Protein AF-B4L5W1-F1 (afdb_monomer)

Mean predicted aligned error: 22.35 Å

Structure (mmCIF, N/CA/C/O backbone):
data_AF-B4L5W1-F1
#
_entry.id   AF-B4L5W1-F1
#
loop_
_atom_site.group_PDB
_atom_site.id
_atom_site.type_symbol
_atom_site.label_atom_id
_atom_site.label_alt_id
_atom_site.label_comp_id
_atom_site.label_asym_id
_atom_site.label_entity_id
_atom_site.label_seq_id
_atom_site.pdbx_PDB_ins_code
_atom_site.Cartn_x
_atom_site.Cartn_y
_atom_site.Cartn_z
_atom_site.occupancy
_atom_site.B_iso_or_equiv
_atom_site.auth_seq_id
_atom_site.auth_comp_id
_atom_site.auth_asym_id
_atom_site.auth_atom_id
_atom_site.pdbx_PDB_model_num
ATOM 1 N N . MET A 1 1 ? -24.312 -0.894 54.632 1.00 50.78 1 MET A N 1
ATOM 2 C CA . MET A 1 1 ? -24.495 -1.075 53.171 1.00 50.78 1 MET A CA 1
ATOM 3 C C . MET A 1 1 ? -24.421 0.232 52.374 1.00 50.78 1 MET A C 1
ATOM 5 O O . MET A 1 1 ? -24.210 0.176 51.175 1.00 50.78 1 MET A O 1
ATOM 9 N N . SER A 1 2 ? -24.485 1.404 53.012 1.00 53.84 2 SER A N 1
ATOM 10 C CA . SER A 1 2 ? -24.459 2.716 52.340 1.00 53.84 2 SER A CA 1
ATOM 11 C C . SER A 1 2 ? -23.081 3.163 51.814 1.00 53.84 2 SER A C 1
ATOM 13 O O . SER A 1 2 ? -23.012 4.063 50.988 1.00 53.84 2 SER A O 1
ATOM 15 N N . SER A 1 3 ? -21.985 2.535 52.260 1.00 52.81 3 SER A N 1
ATOM 16 C CA . SER A 1 3 ? -20.614 2.916 51.866 1.00 52.81 3 SER A CA 1
ATOM 17 C C . SER A 1 3 ? -20.276 2.533 50.422 1.00 52.81 3 SER A C 1
ATOM 19 O O . SER A 1 3 ? -19.635 3.299 49.713 1.00 52.81 3 SER A O 1
ATOM 21 N N . LEU A 1 4 ? -20.756 1.374 49.957 1.00 66.12 4 LEU A N 1
ATOM 22 C CA . LEU A 1 4 ? -20.439 0.854 48.621 1.00 66.12 4 LEU A CA 1
ATOM 23 C C . LEU A 1 4 ? -21.115 1.663 47.507 1.00 66.12 4 LEU A C 1
ATOM 25 O O . LEU A 1 4 ? -20.558 1.819 46.428 1.00 66.12 4 LEU A O 1
ATOM 29 N N . HIS A 1 5 ? -22.289 2.235 47.784 1.00 65.81 5 HIS A N 1
ATOM 30 C CA . HIS A 1 5 ? -23.018 3.054 46.815 1.00 65.81 5 HIS A CA 1
ATOM 31 C C . HIS A 1 5 ? -22.324 4.398 46.541 1.00 65.81 5 HIS A C 1
ATOM 33 O O . HIS A 1 5 ? -22.411 4.921 45.433 1.00 65.81 5 HIS A O 1
ATOM 39 N N . SER A 1 6 ? -21.612 4.939 47.535 1.00 67.12 6 SER A N 1
ATOM 40 C CA . SER A 1 6 ? -20.862 6.193 47.408 1.00 67.12 6 SER A CA 1
ATOM 41 C C . SER A 1 6 ? -19.613 6.016 46.537 1.00 67.12 6 SER A C 1
ATOM 43 O O . SER A 1 6 ? -19.337 6.840 45.667 1.00 67.12 6 SER A O 1
ATOM 45 N N . GLU A 1 7 ? -18.896 4.902 46.705 1.00 67.44 7 GLU A N 1
ATOM 46 C CA . GLU A 1 7 ? -17.683 4.605 45.929 1.00 67.44 7 GLU A CA 1
ATOM 47 C C . GLU A 1 7 ? -17.989 4.268 44.461 1.00 67.44 7 GLU A C 1
ATOM 49 O O . GLU A 1 7 ? -17.267 4.696 43.555 1.00 67.44 7 GLU A O 1
ATOM 54 N N . LEU A 1 8 ? -19.103 3.575 44.202 1.00 75.69 8 LEU A N 1
ATOM 55 C CA . LEU A 1 8 ? -19.565 3.269 42.843 1.00 75.69 8 LEU A CA 1
ATOM 56 C C . LEU A 1 8 ? -20.016 4.531 42.090 1.00 75.69 8 LEU A C 1
ATOM 58 O O . LEU A 1 8 ? -19.749 4.682 40.901 1.00 75.69 8 LEU A O 1
ATOM 62 N N . CYS A 1 9 ? -20.642 5.481 42.790 1.00 74.00 9 CYS A N 1
ATOM 63 C CA . CYS A 1 9 ? -21.068 6.745 42.190 1.00 74.00 9 CYS A CA 1
ATOM 64 C C . CYS A 1 9 ? -19.869 7.660 41.871 1.00 74.00 9 CYS A C 1
ATOM 66 O O . CYS A 1 9 ? -19.820 8.276 40.807 1.00 74.00 9 CYS A O 1
ATOM 68 N N . ALA A 1 10 ? -18.860 7.693 42.749 1.00 76.44 10 ALA A N 1
ATOM 69 C CA . ALA A 1 10 ? -17.631 8.455 42.525 1.00 76.44 10 ALA A CA 1
ATOM 70 C C . ALA A 1 10 ? -16.806 7.907 41.346 1.00 76.44 10 ALA A C 1
ATOM 72 O O . ALA A 1 10 ? -16.289 8.675 40.537 1.00 76.44 10 ALA A O 1
ATOM 73 N N . THR A 1 11 ? -16.722 6.582 41.203 1.00 75.00 11 THR A N 1
ATOM 74 C CA . THR A 1 11 ? -16.010 5.949 40.079 1.00 75.00 11 THR A CA 1
ATOM 75 C C . THR A 1 11 ? -16.738 6.136 38.746 1.00 75.00 11 THR A C 1
ATOM 77 O O . THR A 1 11 ? -16.085 6.445 37.749 1.00 75.00 11 THR A O 1
ATOM 80 N N . LEU A 1 12 ? -18.073 6.055 38.721 1.00 75.38 12 LEU A N 1
ATOM 81 C CA . LEU A 1 12 ? -18.8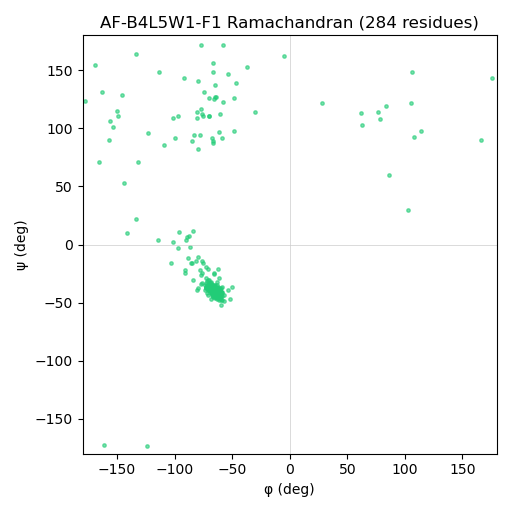81 6.370 37.532 1.00 75.38 12 LEU A CA 1
ATOM 82 C C . LEU A 1 12 ? -18.757 7.838 37.099 1.00 75.38 12 LEU A C 1
ATOM 84 O O . LEU A 1 12 ? -18.653 8.110 35.901 1.00 75.38 12 LEU A O 1
ATOM 88 N N . LEU A 1 13 ? -18.712 8.779 38.049 1.00 75.69 13 LEU A N 1
ATOM 89 C CA . LEU A 1 13 ? -18.479 10.199 37.759 1.00 75.69 13 LEU A CA 1
ATOM 90 C C . LEU A 1 13 ? -17.062 10.457 37.228 1.00 75.69 13 LEU A C 1
ATOM 92 O O . LEU A 1 13 ? -16.902 11.190 36.256 1.00 75.69 13 LEU A O 1
ATOM 96 N N . CYS A 1 14 ? -16.039 9.809 37.790 1.00 63.66 14 CYS A N 1
ATOM 97 C CA . CYS A 1 14 ? -14.673 9.905 37.267 1.00 63.66 14 CYS A CA 1
ATOM 98 C C . CYS A 1 14 ? -14.549 9.325 35.850 1.00 63.66 14 CYS A C 1
ATOM 100 O O . CYS A 1 14 ? -13.905 9.938 35.001 1.00 63.66 14 CYS A O 1
ATOM 102 N N . LEU A 1 15 ? -15.192 8.187 35.566 1.00 68.00 15 LEU A N 1
ATOM 103 C CA . LEU A 1 15 ? -15.193 7.582 34.229 1.00 68.00 15 LEU A CA 1
ATOM 104 C C . LEU A 1 15 ? -15.925 8.452 33.201 1.00 68.00 15 LEU A C 1
ATOM 106 O O . LEU A 1 15 ? -15.435 8.608 32.088 1.00 68.00 15 LEU A O 1
ATOM 110 N N . SER A 1 16 ? -17.049 9.070 33.568 1.00 65.94 16 SER A N 1
ATOM 111 C CA . SER A 1 16 ? -17.786 9.968 32.666 1.00 65.94 16 SER A CA 1
ATOM 112 C C . SER A 1 16 ? -17.070 11.306 32.432 1.00 65.94 16 SER A C 1
ATOM 114 O O . SER A 1 16 ? -17.120 11.825 31.318 1.00 65.94 16 SER A O 1
ATOM 116 N N . LEU A 1 17 ? -16.317 11.821 33.411 1.00 60.62 17 LEU A N 1
ATOM 117 C CA . LEU A 1 17 ? -15.432 12.982 33.227 1.00 60.62 17 LEU A CA 1
ATOM 118 C C . LEU A 1 17 ? -14.209 12.667 32.350 1.00 60.62 17 LEU A C 1
ATOM 120 O O . LEU A 1 17 ? -13.854 13.478 31.495 1.00 60.62 17 LEU A O 1
ATOM 124 N N . LEU A 1 18 ? -13.602 11.484 32.499 1.00 55.62 18 LEU A N 1
ATOM 125 C CA . LEU A 1 18 ? -12.522 11.020 31.615 1.00 55.62 18 LEU A CA 1
ATOM 126 C C . LEU A 1 18 ? -13.009 10.785 30.177 1.00 55.62 18 LEU A C 1
ATOM 128 O O . LEU A 1 18 ? -12.283 11.089 29.233 1.00 55.62 18 LEU A O 1
ATOM 132 N N . LEU A 1 19 ? -14.245 10.307 30.000 1.00 51.12 19 LEU A N 1
ATOM 133 C CA . LEU A 1 19 ? -14.842 10.101 28.678 1.00 51.12 19 LEU A CA 1
ATOM 134 C C . LEU A 1 19 ? -15.293 11.423 28.025 1.00 51.12 19 LEU A C 1
ATOM 136 O O . LEU A 1 19 ? -15.182 11.577 26.812 1.00 51.12 19 LEU A O 1
ATOM 140 N N . GLY A 1 20 ? -15.736 12.407 28.818 1.00 44.66 20 GLY A N 1
ATOM 141 C CA . GLY A 1 20 ? -16.108 13.742 28.334 1.00 44.66 20 GLY A CA 1
ATOM 142 C C . GLY A 1 20 ? -14.914 14.617 27.929 1.00 44.66 20 GLY A C 1
ATOM 143 O O . GLY A 1 20 ? -15.006 15.375 26.964 1.00 44.66 20 GLY A O 1
ATOM 144 N N . ALA A 1 21 ? -13.767 14.480 28.602 1.00 43.31 21 ALA A N 1
ATOM 145 C CA . ALA A 1 21 ? -12.555 15.237 28.272 1.00 43.31 21 ALA A CA 1
ATOM 146 C C . ALA A 1 21 ? -11.895 14.798 26.948 1.00 43.31 21 ALA A C 1
ATOM 148 O O . ALA A 1 21 ? -11.181 15.587 26.331 1.00 43.31 21 ALA A O 1
ATOM 149 N N . ALA A 1 22 ? -12.166 13.578 26.473 1.00 43.97 22 ALA A N 1
ATOM 150 C CA . ALA A 1 22 ? -11.687 13.097 25.176 1.00 43.97 22 ALA A CA 1
ATOM 151 C C . ALA A 1 22 ? -12.505 13.637 23.984 1.00 43.97 22 ALA A C 1
ATOM 153 O O . ALA A 1 22 ? -11.995 13.682 22.867 1.00 43.97 22 ALA A O 1
ATOM 154 N N . ALA A 1 23 ? -13.749 14.079 24.205 1.00 42.34 23 ALA A N 1
ATOM 155 C CA . ALA A 1 23 ? -14.652 14.507 23.133 1.00 42.34 23 ALA A CA 1
ATOM 156 C C . ALA A 1 23 ? -14.570 16.012 22.804 1.00 42.34 23 ALA A C 1
ATOM 158 O O . ALA A 1 23 ? -14.924 16.412 21.700 1.00 42.34 23 ALA A O 1
ATOM 159 N N . ALA A 1 24 ? -14.083 16.854 23.723 1.00 41.03 24 ALA A N 1
ATOM 160 C CA . ALA A 1 24 ? -14.147 18.316 23.573 1.00 41.03 24 ALA A CA 1
ATOM 161 C C . ALA A 1 24 ? -12.868 18.981 23.013 1.00 41.03 24 ALA A C 1
ATOM 163 O O . ALA A 1 24 ? -12.855 20.190 22.802 1.00 41.03 24 ALA A O 1
ATOM 164 N N . GLY A 1 25 ? -11.793 18.220 22.763 1.00 40.47 25 GLY A N 1
ATOM 165 C CA . GLY A 1 25 ? -10.517 18.738 22.233 1.00 40.47 25 GLY A CA 1
ATOM 166 C C . GLY A 1 25 ? -10.130 18.245 20.830 1.00 40.47 25 GLY A C 1
ATOM 167 O O . GLY A 1 25 ? -9.031 18.543 20.367 1.00 40.47 25 GLY A O 1
ATOM 168 N N . GLY A 1 26 ? -10.987 17.461 20.167 1.00 44.88 26 GLY A N 1
ATOM 169 C CA . GLY A 1 26 ? -10.625 16.686 18.971 1.00 44.88 26 GLY A CA 1
ATOM 170 C C . GLY A 1 26 ? -10.720 17.407 17.622 1.00 44.88 26 GLY A C 1
ATOM 171 O O . GLY A 1 26 ? -10.132 16.931 16.653 1.00 44.88 26 GLY A O 1
ATOM 172 N N . GLU A 1 27 ? -11.409 18.548 17.526 1.00 50.56 27 GLU A N 1
ATOM 173 C CA . GLU A 1 27 ? -11.747 19.117 16.209 1.00 50.56 27 GLU A CA 1
ATOM 174 C C . GLU A 1 27 ? -10.559 19.732 15.452 1.00 50.56 27 GLU A C 1
ATOM 176 O O . GLU A 1 27 ? -10.619 19.836 14.236 1.00 50.56 27 GLU A O 1
ATOM 181 N N . GLN A 1 28 ? -9.446 20.077 16.111 1.00 49.72 28 GLN A N 1
ATOM 182 C CA . GLN A 1 28 ? -8.305 20.714 15.424 1.00 49.72 28 GLN A CA 1
ATOM 183 C C . GLN A 1 28 ? -7.116 19.789 15.134 1.00 49.72 28 GLN A C 1
ATOM 185 O O . GLN A 1 28 ? -6.245 20.135 14.331 1.00 49.72 28 GLN A O 1
ATOM 190 N N . LEU A 1 29 ? -7.042 18.619 15.778 1.00 49.66 29 LEU A N 1
ATOM 191 C CA . LEU A 1 29 ? -5.949 17.666 15.552 1.00 49.66 29 LEU A CA 1
ATOM 192 C C . LEU A 1 29 ? -6.279 16.650 14.444 1.00 49.66 29 LEU A C 1
ATOM 194 O O . LEU A 1 29 ? -5.361 16.141 13.798 1.00 49.66 29 LEU A O 1
ATOM 198 N N . GLY A 1 30 ? -7.570 16.401 14.191 1.00 52.31 30 GLY A N 1
ATOM 199 C CA . GLY A 1 30 ? -8.041 15.499 13.136 1.00 52.31 30 GLY A CA 1
ATOM 200 C C . GLY A 1 30 ? -7.651 15.960 11.730 1.00 52.31 30 GLY A C 1
ATOM 201 O O . GLY A 1 30 ? -7.161 15.154 10.937 1.00 52.31 30 GLY A O 1
ATOM 202 N N . ASP A 1 31 ? -7.743 17.264 11.451 1.00 58.25 31 ASP A N 1
ATOM 203 C CA . ASP A 1 31 ? -7.471 17.819 10.117 1.00 58.25 31 ASP A CA 1
ATOM 204 C C . ASP A 1 31 ? -6.029 17.576 9.652 1.00 58.25 31 ASP A C 1
ATOM 206 O O . ASP A 1 31 ? -5.782 17.257 8.487 1.00 58.25 31 ASP A O 1
ATOM 210 N N . LYS A 1 32 ? -5.050 17.652 10.565 1.00 60.12 32 LYS A N 1
ATOM 211 C CA . LYS A 1 32 ? -3.639 17.409 10.220 1.00 60.12 32 LYS A CA 1
ATOM 212 C C . LYS A 1 32 ? -3.369 15.945 9.886 1.00 60.12 32 LYS A C 1
ATOM 214 O O . LYS A 1 32 ? -2.591 15.660 8.974 1.00 60.12 32 LYS A O 1
ATOM 219 N N . GLN A 1 33 ? -4.011 15.021 10.596 1.00 62.00 33 GLN A N 1
ATOM 220 C CA . GLN A 1 33 ? -3.828 13.590 10.366 1.00 62.00 33 GLN A CA 1
ATOM 221 C C . GLN A 1 33 ? -4.528 13.140 9.076 1.00 62.00 33 GLN A C 1
ATOM 223 O O . GLN A 1 33 ? -3.949 12.387 8.287 1.00 62.00 33 GLN A O 1
ATOM 228 N N . GLN A 1 34 ? -5.718 13.680 8.803 1.00 65.19 34 GLN A N 1
ATOM 229 C CA . GLN A 1 34 ? -6.446 13.437 7.557 1.00 65.19 34 GLN A CA 1
ATOM 230 C C . GLN A 1 34 ? -5.701 14.002 6.339 1.00 65.19 34 GLN A C 1
ATOM 232 O O . GLN A 1 34 ? -5.600 13.345 5.300 1.00 65.19 34 GLN A O 1
ATOM 237 N N . GLN A 1 35 ? -5.103 15.190 6.470 1.00 76.44 35 GLN A N 1
ATOM 238 C CA . GLN A 1 35 ? -4.334 15.802 5.388 1.00 76.44 35 GLN A CA 1
ATOM 239 C C . GLN A 1 35 ? -3.052 15.020 5.069 1.00 76.44 35 GLN A C 1
ATOM 241 O O . GLN A 1 35 ? -2.677 14.902 3.900 1.00 76.44 35 GLN A O 1
ATOM 246 N N . GLN A 1 36 ? -2.413 14.423 6.079 1.00 73.62 36 GLN A N 1
ATOM 247 C CA . GLN A 1 36 ? -1.239 13.578 5.871 1.00 73.62 36 GLN A CA 1
ATOM 248 C C . GLN A 1 36 ? -1.583 12.251 5.177 1.00 73.62 36 GLN A C 1
ATOM 250 O O . GLN A 1 36 ? -0.841 11.828 4.288 1.00 73.62 36 GLN A O 1
ATOM 255 N N . GLN A 1 37 ? -2.718 11.626 5.510 1.00 73.88 37 GLN A N 1
ATOM 256 C CA . GLN A 1 37 ? -3.207 10.444 4.785 1.00 73.88 37 GLN A CA 1
ATOM 257 C C . GLN A 1 37 ? -3.531 10.760 3.324 1.00 73.88 37 GLN A C 1
ATOM 259 O O . GLN A 1 37 ? -3.115 10.021 2.431 1.00 73.88 37 GLN A O 1
ATOM 264 N N . LYS A 1 38 ? -4.194 11.892 3.064 1.00 78.44 38 LYS A N 1
ATOM 265 C CA . LYS A 1 38 ? -4.515 12.324 1.699 1.00 78.44 38 LYS A CA 1
ATOM 266 C C . LYS A 1 38 ? -3.256 12.493 0.842 1.00 78.44 38 LYS A C 1
ATOM 268 O O . LYS A 1 38 ? -3.218 12.026 -0.291 1.00 78.44 38 LYS A O 1
ATOM 273 N N . TYR A 1 39 ? -2.201 13.080 1.409 1.00 82.62 39 TYR A N 1
ATOM 274 C CA . TYR A 1 39 ? -0.921 13.255 0.716 1.00 82.62 39 TYR A CA 1
ATOM 275 C C . TYR A 1 39 ? -0.242 11.919 0.380 1.00 82.62 39 TYR A C 1
ATOM 277 O O . TYR A 1 39 ? 0.352 11.766 -0.687 1.00 82.62 39 TYR A O 1
ATOM 285 N N . GLN A 1 40 ? -0.333 10.936 1.281 1.00 80.44 40 GLN A N 1
ATOM 286 C CA . GLN A 1 40 ? 0.192 9.594 1.019 1.00 80.44 40 GLN A CA 1
ATOM 287 C C . GLN A 1 40 ? -0.594 8.886 -0.086 1.00 80.44 40 GLN A C 1
ATOM 289 O O . GLN A 1 40 ? 0.013 8.237 -0.939 1.00 80.44 40 GLN A O 1
ATOM 294 N N . GLN A 1 41 ? -1.919 9.036 -0.099 1.00 83.06 41 GLN A N 1
ATOM 295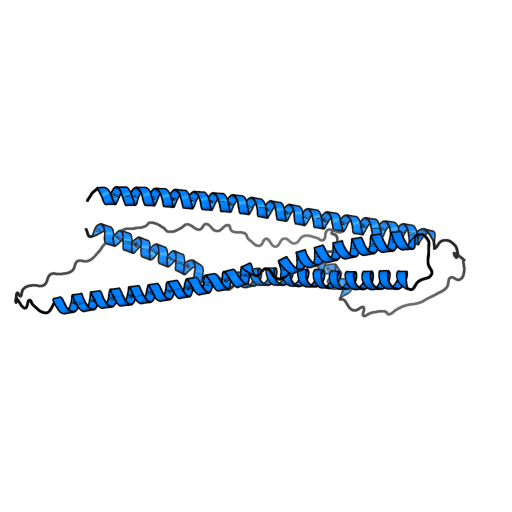 C CA . GLN A 1 41 ? -2.780 8.448 -1.122 1.00 83.06 41 GLN A CA 1
ATOM 296 C C . GLN A 1 41 ? -2.504 9.052 -2.506 1.00 83.06 41 GLN A C 1
ATOM 298 O O . GLN A 1 41 ? -2.299 8.309 -3.465 1.00 83.06 41 GLN A O 1
ATOM 303 N N . GLU A 1 42 ? -2.378 10.377 -2.595 1.00 87.31 42 GLU A N 1
ATOM 304 C CA . GLU A 1 42 ? -2.049 11.084 -3.841 1.00 87.31 42 GLU A CA 1
ATOM 305 C C . GLU A 1 42 ? -0.656 10.692 -4.368 1.00 87.31 42 GLU A C 1
ATOM 307 O O . GLU A 1 42 ? -0.464 10.439 -5.560 1.00 87.31 42 GLU A O 1
ATOM 312 N N . GLN A 1 43 ? 0.326 10.534 -3.473 1.00 86.69 43 GLN A N 1
ATOM 313 C CA . GLN A 1 43 ? 1.653 10.045 -3.853 1.00 86.69 43 GLN A CA 1
ATOM 314 C C . GLN A 1 43 ? 1.613 8.598 -4.370 1.00 86.69 43 GLN A C 1
ATOM 316 O O . GLN A 1 43 ? 2.387 8.232 -5.263 1.00 86.69 43 GLN A O 1
ATOM 321 N N . LEU A 1 44 ? 0.734 7.766 -3.809 1.00 87.50 44 LEU A N 1
ATOM 322 C CA . LEU A 1 44 ? 0.545 6.390 -4.248 1.00 87.50 44 LEU A CA 1
ATOM 323 C C . LEU A 1 44 ? -0.088 6.364 -5.646 1.00 87.50 44 LEU A C 1
ATOM 325 O O . LEU A 1 44 ? 0.457 5.702 -6.528 1.00 87.50 44 LEU A O 1
ATOM 329 N N . GLU A 1 45 ? -1.138 7.149 -5.893 1.00 88.81 45 GLU A N 1
ATOM 330 C CA . GLU A 1 45 ? -1.761 7.275 -7.220 1.00 88.81 45 GLU A CA 1
ATOM 331 C C . GLU A 1 45 ? -0.786 7.779 -8.292 1.00 88.81 45 GLU A C 1
ATOM 333 O O . GLU A 1 45 ? -0.751 7.245 -9.407 1.00 88.81 45 GLU A O 1
ATOM 338 N N . LEU A 1 46 ? 0.066 8.752 -7.959 1.00 92.25 46 LEU A N 1
ATOM 339 C CA . LEU A 1 46 ? 1.114 9.234 -8.864 1.00 92.25 46 LEU A CA 1
ATOM 340 C C . LEU A 1 46 ? 2.120 8.129 -9.216 1.00 92.25 46 LEU A C 1
ATOM 342 O O . LEU A 1 46 ? 2.476 7.956 -10.382 1.00 92.25 46 LEU A O 1
ATOM 346 N N . LYS A 1 47 ? 2.557 7.332 -8.235 1.00 91.50 47 LYS A N 1
ATOM 347 C CA . LYS A 1 47 ? 3.458 6.194 -8.498 1.00 91.50 47 LYS A CA 1
ATOM 348 C C . LYS A 1 47 ? 2.781 5.123 -9.349 1.00 91.50 47 LYS A C 1
ATOM 350 O O . LYS A 1 47 ? 3.398 4.571 -10.258 1.00 91.50 47 LYS A O 1
ATOM 355 N N . LEU A 1 48 ? 1.518 4.839 -9.063 1.00 92.19 48 LEU A N 1
ATOM 356 C CA . LEU A 1 48 ? 0.737 3.816 -9.745 1.00 92.19 48 LEU A CA 1
ATOM 357 C C . LEU A 1 48 ? 0.480 4.204 -11.210 1.00 92.19 48 LEU A C 1
ATOM 359 O O . LEU A 1 48 ? 0.712 3.405 -12.118 1.00 92.19 48 LEU A O 1
ATOM 363 N N . SER A 1 49 ? 0.090 5.456 -11.460 1.00 96.19 49 SER A N 1
ATOM 364 C CA . SER A 1 49 ? -0.069 5.984 -12.820 1.00 96.19 49 SER A CA 1
ATOM 365 C C . SER A 1 49 ? 1.252 5.970 -13.597 1.00 96.19 49 SER A C 1
ATOM 367 O O . SER A 1 49 ? 1.268 5.504 -14.738 1.00 96.19 49 SER A O 1
ATOM 369 N N . ALA A 1 50 ? 2.372 6.355 -12.975 1.00 95.69 50 ALA A N 1
ATOM 370 C CA . ALA A 1 50 ? 3.693 6.281 -13.603 1.00 95.69 50 ALA A CA 1
ATOM 371 C C . ALA A 1 50 ? 4.082 4.844 -14.005 1.00 95.69 50 ALA A C 1
ATOM 373 O O . ALA A 1 50 ? 4.573 4.623 -15.114 1.00 95.69 50 ALA A O 1
ATOM 374 N N . LEU A 1 51 ? 3.819 3.848 -13.149 1.00 95.94 51 LEU A N 1
ATOM 375 C CA . LEU A 1 51 ? 4.077 2.439 -13.472 1.00 95.94 51 LEU A CA 1
ATOM 376 C C . LEU A 1 51 ? 3.189 1.923 -14.611 1.00 95.94 51 LEU A C 1
ATOM 378 O O . LEU A 1 51 ? 3.677 1.196 -15.477 1.00 95.94 51 LEU A O 1
ATOM 382 N N . ARG A 1 52 ? 1.909 2.317 -14.652 1.00 95.94 52 ARG A N 1
ATOM 383 C CA . ARG A 1 52 ? 0.999 1.955 -15.754 1.00 95.94 52 ARG A CA 1
ATOM 384 C C . ARG A 1 52 ? 1.488 2.513 -17.091 1.00 95.94 52 ARG A C 1
ATOM 386 O O . ARG A 1 52 ? 1.499 1.780 -18.078 1.00 95.94 52 ARG A O 1
ATOM 393 N N . VAL A 1 53 ? 1.950 3.764 -17.114 1.00 96.88 53 VAL A N 1
ATOM 394 C CA . VAL A 1 53 ? 2.546 4.374 -18.315 1.00 96.88 53 VAL A CA 1
ATOM 395 C C . VAL A 1 53 ? 3.820 3.632 -18.728 1.00 96.88 53 VAL A C 1
ATOM 397 O O . VAL A 1 53 ? 3.983 3.298 -19.898 1.00 96.88 53 VAL A O 1
ATOM 400 N N . HIS A 1 54 ? 4.701 3.292 -17.783 1.00 96.50 54 HIS A N 1
ATOM 401 C CA . HIS A 1 54 ? 5.917 2.533 -18.093 1.00 96.50 54 HIS A CA 1
ATOM 402 C C . HIS A 1 54 ? 5.597 1.147 -18.676 1.00 96.50 54 HIS A C 1
ATOM 404 O O . HIS A 1 54 ? 6.194 0.745 -19.674 1.00 96.50 54 HIS A O 1
ATOM 410 N N . LYS A 1 55 ? 4.603 0.440 -18.125 1.00 95.50 55 LYS A N 1
ATOM 411 C CA . LYS A 1 55 ? 4.125 -0.830 -18.687 1.00 95.50 55 LYS A CA 1
ATOM 412 C C . LYS A 1 55 ? 3.670 -0.670 -20.145 1.00 95.50 55 LYS A C 1
ATOM 414 O O . LYS A 1 55 ? 4.018 -1.505 -20.975 1.00 95.50 55 LYS A O 1
ATOM 419 N N . GLN A 1 56 ? 2.935 0.398 -20.464 1.00 96.69 56 GLN A N 1
ATOM 420 C CA . GLN A 1 56 ? 2.502 0.686 -21.838 1.00 96.69 56 GLN A CA 1
ATOM 421 C C . GLN A 1 56 ? 3.688 0.959 -22.772 1.00 96.69 56 GLN A C 1
ATOM 423 O O . GLN A 1 56 ? 3.712 0.443 -23.887 1.00 96.69 56 GLN A O 1
ATOM 428 N N . LEU A 1 57 ? 4.689 1.716 -22.314 1.00 96.94 57 LEU A N 1
ATOM 429 C CA . LEU A 1 57 ? 5.902 1.983 -23.093 1.00 96.94 57 LEU A CA 1
ATOM 430 C C . LEU A 1 57 ? 6.703 0.706 -23.366 1.00 96.94 57 LEU A C 1
ATOM 432 O O . LEU A 1 57 ? 7.144 0.500 -24.492 1.00 96.94 57 LEU A O 1
ATOM 436 N N . LEU A 1 58 ? 6.842 -0.182 -22.376 1.00 95.38 58 LEU A N 1
ATOM 437 C CA . LEU A 1 58 ? 7.485 -1.484 -22.584 1.00 95.38 58 LEU A CA 1
ATOM 438 C C . LEU A 1 58 ? 6.718 -2.341 -23.583 1.00 95.38 58 LEU A C 1
ATOM 440 O O . LEU A 1 58 ? 7.323 -2.949 -24.457 1.00 95.38 58 LEU A O 1
ATOM 444 N N . GLN A 1 59 ? 5.390 -2.360 -23.491 1.00 95.06 59 GLN A N 1
ATOM 445 C CA . GLN A 1 59 ? 4.561 -3.101 -24.434 1.00 95.06 59 GLN A CA 1
ATOM 446 C C . GLN A 1 59 ? 4.707 -2.560 -25.866 1.00 95.06 59 GLN A C 1
ATOM 448 O O . GLN A 1 59 ? 4.787 -3.345 -26.812 1.00 95.06 59 GLN A O 1
ATOM 453 N N . ALA A 1 60 ? 4.791 -1.236 -26.026 1.00 96.00 60 ALA A N 1
ATOM 454 C CA . ALA A 1 60 ? 5.054 -0.601 -27.314 1.00 96.00 60 ALA A CA 1
ATOM 455 C C . ALA A 1 60 ? 6.455 -0.938 -27.848 1.00 96.00 60 ALA A C 1
ATOM 457 O O . ALA A 1 60 ? 6.599 -1.212 -29.036 1.00 96.00 60 ALA A O 1
ATOM 458 N N . GLU A 1 61 ? 7.471 -0.977 -26.984 1.00 94.75 61 GLU A N 1
ATOM 459 C CA . GLU A 1 61 ? 8.841 -1.330 -27.370 1.00 94.75 61 GLU A CA 1
ATOM 460 C C . GLU A 1 61 ? 8.960 -2.801 -27.787 1.00 94.75 61 GLU A C 1
ATOM 462 O O . GLU A 1 61 ? 9.558 -3.104 -28.817 1.00 94.75 61 GLU A O 1
ATOM 467 N N . ILE A 1 62 ? 8.311 -3.712 -27.057 1.00 93.44 62 ILE A N 1
ATOM 468 C CA . ILE A 1 62 ? 8.214 -5.127 -27.439 1.00 93.44 62 ILE A CA 1
ATOM 469 C C . ILE A 1 62 ? 7.544 -5.250 -28.814 1.00 93.44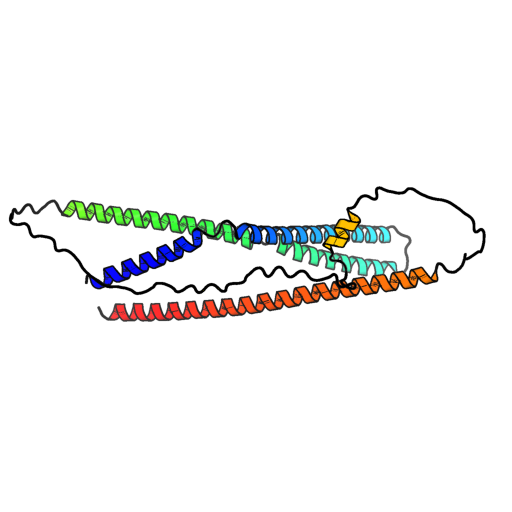 62 ILE A C 1
ATOM 471 O O . ILE A 1 62 ? 8.071 -5.923 -29.698 1.00 93.44 62 ILE A O 1
ATOM 475 N N . ALA A 1 63 ? 6.414 -4.568 -29.031 1.00 96.12 63 ALA A N 1
ATOM 476 C CA . ALA A 1 63 ? 5.730 -4.571 -30.325 1.00 96.12 63 ALA A CA 1
ATOM 477 C C . ALA A 1 63 ? 6.613 -3.996 -31.447 1.00 96.12 63 ALA A C 1
ATOM 479 O O . ALA A 1 63 ? 6.651 -4.543 -32.549 1.00 96.12 63 ALA A O 1
ATOM 480 N N . ARG A 1 64 ? 7.366 -2.927 -31.161 1.00 96.62 64 ARG A N 1
ATOM 481 C CA . ARG A 1 64 ? 8.317 -2.320 -32.099 1.00 96.62 64 ARG A CA 1
ATOM 482 C C . ARG A 1 64 ? 9.434 -3.290 -32.475 1.00 96.62 64 ARG A C 1
ATOM 484 O O . ARG A 1 64 ? 9.792 -3.341 -33.646 1.00 96.62 64 ARG A O 1
ATOM 491 N N . LEU A 1 65 ? 9.962 -4.059 -31.521 1.00 95.31 65 LEU A N 1
ATOM 492 C CA . LEU A 1 65 ? 10.963 -5.094 -31.796 1.00 95.31 65 LEU A CA 1
ATOM 493 C C . LEU A 1 65 ? 10.393 -6.200 -32.687 1.00 95.31 65 LEU A C 1
ATOM 495 O O . LEU A 1 65 ? 11.037 -6.564 -33.663 1.00 95.31 65 LEU A O 1
ATOM 499 N N . TYR A 1 66 ? 9.163 -6.657 -32.433 1.00 94.94 66 TYR A N 1
ATOM 500 C CA . TYR A 1 66 ? 8.503 -7.653 -33.288 1.00 94.94 66 TYR A CA 1
ATOM 501 C C . TYR A 1 66 ? 8.251 -7.170 -34.723 1.00 94.94 66 TYR A C 1
ATOM 503 O O . TYR A 1 66 ? 8.283 -7.977 -35.648 1.00 94.94 66 TYR A O 1
ATOM 511 N N . MET A 1 67 ? 8.007 -5.872 -34.916 1.00 94.38 67 MET A N 1
ATOM 512 C CA . MET A 1 67 ? 7.817 -5.269 -36.243 1.00 94.38 67 MET A CA 1
ATOM 513 C C . MET A 1 67 ? 9.128 -4.806 -36.897 1.00 94.38 67 MET A C 1
ATOM 515 O O . MET A 1 67 ? 9.135 -4.434 -38.071 1.00 94.38 67 MET A O 1
ATOM 519 N N . GLY A 1 68 ? 10.222 -4.769 -36.137 1.00 93.94 68 GLY A N 1
ATOM 520 C CA . GLY A 1 68 ? 11.523 -4.293 -36.584 1.00 93.94 68 GLY A CA 1
ATOM 521 C C . GLY A 1 68 ? 12.258 -5.300 -37.465 1.00 93.94 68 GLY A C 1
ATOM 522 O O . GLY A 1 68 ? 11.873 -6.457 -37.617 1.00 93.94 68 GLY A O 1
ATOM 523 N N . THR A 1 69 ? 13.368 -4.860 -38.052 1.00 92.06 69 THR A N 1
ATOM 524 C CA . THR A 1 69 ? 14.300 -5.762 -38.735 1.00 92.06 69 THR A CA 1
ATOM 525 C C . THR A 1 69 ? 14.914 -6.733 -37.733 1.00 92.06 69 THR A C 1
ATOM 527 O O . THR A 1 69 ? 15.487 -6.298 -36.734 1.00 92.06 69 THR A O 1
ATOM 530 N N . TYR A 1 70 ? 14.825 -8.032 -38.024 1.00 92.44 70 TYR A N 1
ATOM 531 C CA . TYR A 1 70 ? 15.341 -9.089 -37.160 1.00 92.44 70 TYR A CA 1
ATOM 532 C C . TYR A 1 70 ? 16.845 -8.926 -36.910 1.00 92.44 70 TYR A C 1
ATOM 534 O O . TYR A 1 70 ? 17.645 -8.929 -37.849 1.00 92.44 70 TYR A O 1
ATOM 542 N N . THR A 1 71 ? 17.227 -8.833 -35.638 1.00 92.06 71 THR A N 1
ATOM 543 C CA . THR A 1 71 ? 18.619 -8.907 -35.187 1.00 92.06 71 THR A CA 1
ATOM 544 C C . THR A 1 71 ? 18.814 -10.171 -34.347 1.00 92.06 71 THR A C 1
ATOM 546 O O . THR A 1 71 ? 17.888 -10.603 -33.659 1.00 92.06 71 THR A O 1
ATOM 549 N N . PRO A 1 72 ? 20.006 -10.788 -34.361 1.00 91.81 72 PRO A N 1
ATOM 550 C CA . PRO A 1 72 ? 20.271 -11.987 -33.562 1.00 91.81 72 PRO A CA 1
ATOM 551 C C . PRO A 1 72 ? 20.160 -11.750 -32.044 1.00 91.81 72 PRO A C 1
ATOM 553 O O . PRO A 1 72 ? 19.938 -12.698 -31.300 1.00 91.81 72 PRO A O 1
ATOM 556 N N . GLU A 1 73 ? 20.265 -10.500 -31.585 1.00 92.50 73 GLU A N 1
ATOM 557 C CA . GLU A 1 73 ? 20.097 -10.108 -30.176 1.00 92.50 73 GLU A CA 1
ATOM 558 C C . GLU A 1 73 ? 18.628 -9.879 -29.778 1.00 92.50 73 GLU A C 1
ATOM 560 O O . GLU A 1 73 ? 18.294 -9.866 -28.593 1.00 92.50 73 GLU A O 1
ATOM 565 N N . MET A 1 74 ? 17.729 -9.734 -30.759 1.00 94.56 74 MET A N 1
ATOM 566 C CA . MET A 1 74 ? 16.304 -9.481 -30.547 1.00 94.56 74 MET A CA 1
ATOM 567 C C . MET A 1 74 ? 15.616 -10.468 -29.586 1.00 94.56 74 MET A C 1
ATOM 569 O O . MET A 1 74 ? 14.901 -9.989 -28.708 1.00 94.56 74 MET A O 1
ATOM 573 N N . PRO A 1 75 ? 15.795 -11.805 -29.680 1.00 92.56 75 PRO A N 1
ATOM 574 C CA . PRO A 1 75 ? 15.134 -12.727 -28.753 1.00 92.56 75 PRO A CA 1
ATOM 575 C C . PRO A 1 75 ? 15.540 -12.500 -27.290 1.00 92.56 75 PRO A C 1
ATOM 577 O O . PRO A 1 75 ? 14.676 -12.530 -26.418 1.00 92.56 75 PRO A O 1
ATOM 580 N N . MET A 1 76 ? 16.815 -12.196 -27.028 1.00 95.25 76 MET A N 1
ATOM 581 C CA . MET A 1 76 ? 17.307 -11.909 -25.675 1.00 95.25 76 MET A CA 1
ATOM 582 C C . MET A 1 76 ? 16.715 -10.599 -25.134 1.00 95.25 76 MET A C 1
ATOM 584 O O . MET A 1 76 ? 16.246 -10.548 -24.000 1.00 95.25 76 MET A O 1
ATOM 588 N N . LEU A 1 77 ? 16.669 -9.555 -25.970 1.00 95.44 77 LEU A N 1
ATOM 589 C CA . LEU A 1 77 ? 16.052 -8.268 -25.626 1.00 95.44 77 LEU A CA 1
ATOM 590 C C . LEU A 1 77 ? 14.553 -8.404 -25.336 1.00 95.44 77 LEU A C 1
ATOM 592 O O . LEU A 1 77 ? 14.040 -7.798 -24.396 1.00 95.44 77 LEU A O 1
ATOM 596 N N . VAL A 1 78 ? 13.835 -9.200 -26.132 1.00 95.69 78 VAL A N 1
ATOM 597 C CA . VAL A 1 78 ? 12.403 -9.449 -25.924 1.00 95.69 78 VAL A CA 1
ATOM 598 C C . VAL A 1 78 ? 12.165 -10.186 -24.605 1.00 95.69 78 VAL A C 1
ATOM 600 O O . VAL A 1 78 ? 11.251 -9.807 -23.873 1.00 95.69 78 VAL A O 1
ATOM 603 N N . GLU A 1 79 ? 12.987 -11.183 -24.273 1.00 96.56 79 GLU A N 1
ATOM 604 C CA . GLU A 1 79 ? 12.913 -11.892 -22.990 1.00 96.56 79 GLU A CA 1
ATOM 605 C C . GLU A 1 79 ? 13.166 -10.946 -21.802 1.00 96.56 79 GLU A C 1
ATOM 607 O O . GLU A 1 79 ? 12.377 -10.919 -20.854 1.00 96.56 79 GLU A O 1
ATOM 612 N N . GLU A 1 80 ? 14.191 -10.088 -21.879 1.00 96.31 80 GLU A N 1
ATOM 613 C CA . GLU A 1 80 ? 14.480 -9.091 -20.838 1.00 96.31 80 GLU A CA 1
ATOM 614 C C . GLU A 1 80 ? 13.318 -8.097 -20.652 1.00 96.31 80 GLU A C 1
ATOM 616 O O . GLU A 1 80 ? 12.904 -7.801 -19.523 1.00 96.31 80 GLU A O 1
ATOM 621 N N . LEU A 1 81 ? 12.742 -7.599 -21.751 1.00 95.88 81 LEU A N 1
ATOM 622 C CA . LEU A 1 81 ? 11.601 -6.681 -21.702 1.00 95.88 81 LEU A CA 1
ATOM 623 C C . LEU A 1 81 ? 10.345 -7.352 -21.131 1.00 95.88 81 LEU A C 1
ATOM 625 O O . LEU A 1 81 ? 9.629 -6.726 -20.343 1.00 95.88 81 LEU A O 1
ATOM 629 N N . GLN A 1 82 ? 10.092 -8.619 -21.471 1.00 95.88 82 GLN A N 1
ATOM 630 C CA . GLN A 1 82 ? 8.999 -9.403 -20.886 1.00 95.88 82 GLN A CA 1
ATOM 631 C C . GLN A 1 82 ? 9.198 -9.609 -19.380 1.00 95.88 82 GLN A C 1
ATOM 633 O O . GLN A 1 82 ? 8.256 -9.420 -18.604 1.00 95.88 82 GLN A O 1
ATOM 638 N N . GLN A 1 83 ? 10.423 -9.915 -18.946 1.00 97.50 83 GLN A N 1
ATOM 639 C CA . GLN A 1 83 ? 10.749 -10.037 -17.526 1.00 97.50 83 GLN A CA 1
ATOM 640 C C . GLN A 1 83 ? 10.503 -8.715 -16.784 1.00 97.50 83 GLN A C 1
ATOM 642 O O . GLN A 1 83 ? 9.831 -8.692 -15.748 1.00 97.50 83 GLN A O 1
ATOM 647 N N . ARG A 1 84 ? 10.958 -7.586 -17.343 1.00 94.75 84 ARG A N 1
ATOM 648 C CA . ARG A 1 84 ? 10.705 -6.257 -16.763 1.00 94.75 84 ARG A CA 1
ATOM 649 C C . ARG A 1 84 ? 9.208 -5.925 -16.713 1.00 94.75 84 ARG A C 1
ATOM 651 O O . ARG A 1 84 ? 8.751 -5.310 -15.747 1.00 94.75 84 ARG A O 1
ATOM 658 N N . GLN A 1 85 ? 8.432 -6.338 -17.714 1.00 95.44 85 GLN A N 1
ATOM 659 C CA . GLN A 1 85 ? 6.978 -6.166 -17.720 1.00 95.44 85 GLN A CA 1
ATOM 660 C C . GLN A 1 85 ? 6.307 -6.939 -16.571 1.00 95.44 85 GLN A C 1
ATOM 662 O O . GLN A 1 85 ? 5.431 -6.382 -15.903 1.00 95.44 85 GLN A O 1
ATOM 667 N N . LEU A 1 86 ? 6.731 -8.180 -16.301 1.00 97.06 86 LEU A N 1
ATOM 668 C CA . LEU A 1 86 ? 6.255 -8.963 -15.151 1.00 97.06 86 LEU A CA 1
ATOM 669 C C . LEU A 1 86 ? 6.621 -8.301 -13.817 1.00 97.06 86 LEU A C 1
ATOM 671 O O . LEU A 1 86 ? 5.800 -8.253 -12.898 1.00 97.06 86 LEU A O 1
ATOM 675 N N . ASP A 1 87 ? 7.828 -7.750 -13.704 1.00 96.19 87 ASP A N 1
ATOM 676 C CA . ASP A 1 87 ? 8.273 -7.057 -12.491 1.00 96.19 87 ASP A CA 1
ATOM 677 C C . ASP A 1 87 ? 7.453 -5.796 -12.211 1.00 96.19 87 ASP A C 1
ATOM 679 O O . ASP A 1 87 ? 7.034 -5.568 -11.072 1.00 96.19 87 ASP A O 1
ATOM 683 N N . ILE A 1 88 ? 7.173 -4.996 -13.242 1.00 94.81 88 ILE A N 1
ATOM 684 C CA . ILE A 1 88 ? 6.306 -3.818 -13.118 1.00 94.81 88 ILE A CA 1
ATOM 685 C C . ILE A 1 88 ? 4.880 -4.232 -12.767 1.00 94.81 88 ILE A C 1
ATOM 687 O O . ILE A 1 88 ? 4.271 -3.584 -11.919 1.00 94.81 88 ILE A O 1
ATOM 691 N N . GLN A 1 89 ? 4.360 -5.318 -13.347 1.00 96.56 89 GLN A N 1
ATOM 692 C CA . GLN A 1 89 ? 3.035 -5.823 -12.985 1.00 96.56 89 GLN A CA 1
ATOM 693 C C . GLN A 1 89 ? 2.967 -6.182 -11.497 1.00 96.56 89 GLN A C 1
ATOM 695 O O . GLN A 1 89 ? 2.086 -5.690 -10.800 1.00 96.56 89 GLN A O 1
ATOM 700 N N . ARG A 1 90 ? 3.953 -6.924 -10.974 1.00 94.94 90 ARG A N 1
ATOM 701 C CA . ARG A 1 90 ? 4.022 -7.243 -9.536 1.00 94.94 90 ARG A CA 1
ATOM 702 C C . ARG A 1 90 ? 4.085 -5.991 -8.657 1.00 94.94 90 ARG A C 1
ATOM 704 O O . ARG A 1 90 ? 3.520 -5.972 -7.564 1.00 94.94 90 ARG A O 1
ATOM 711 N N . GLN A 1 91 ? 4.780 -4.943 -9.103 1.00 93.81 91 GLN A N 1
ATOM 712 C CA . GLN A 1 91 ? 4.821 -3.667 -8.381 1.00 93.81 91 GLN A CA 1
ATOM 713 C C . GLN A 1 91 ? 3.474 -2.941 -8.405 1.00 93.81 91 GLN A C 1
ATOM 715 O O . GLN A 1 91 ? 3.083 -2.391 -7.373 1.00 93.81 91 GLN A O 1
ATOM 720 N N . ILE A 1 92 ? 2.772 -2.958 -9.543 1.00 93.25 92 ILE A N 1
ATOM 721 C CA . ILE A 1 92 ? 1.412 -2.423 -9.666 1.00 93.25 92 ILE A CA 1
ATOM 722 C C . ILE A 1 92 ? 0.491 -3.170 -8.706 1.00 93.25 92 ILE A C 1
ATOM 724 O O . ILE A 1 92 ? -0.102 -2.515 -7.862 1.00 93.25 92 ILE A O 1
ATOM 728 N N . ASP A 1 93 ? 0.467 -4.504 -8.729 1.00 93.00 93 ASP A N 1
ATOM 729 C CA . ASP A 1 93 ? -0.407 -5.309 -7.862 1.00 93.00 93 ASP A CA 1
ATOM 730 C C . ASP A 1 93 ? -0.135 -5.034 -6.371 1.00 93.00 93 ASP A C 1
ATOM 732 O O . ASP A 1 93 ? -1.051 -4.873 -5.563 1.00 93.00 93 ASP A O 1
ATOM 736 N N . LYS A 1 94 ? 1.145 -4.897 -5.992 1.00 90.56 94 LYS A N 1
ATOM 737 C CA . LYS A 1 94 ? 1.553 -4.561 -4.618 1.00 90.56 94 LYS A CA 1
ATOM 738 C C . LYS A 1 94 ? 1.117 -3.156 -4.195 1.00 90.56 94 LYS A C 1
ATOM 740 O O . LYS A 1 94 ? 0.839 -2.942 -3.015 1.00 90.56 94 LYS A O 1
ATOM 745 N N . LEU A 1 95 ? 1.128 -2.183 -5.106 1.00 86.56 95 LEU A N 1
ATOM 746 C CA . LEU A 1 95 ? 0.687 -0.814 -4.822 1.00 86.56 95 LEU A CA 1
ATOM 747 C C . LEU A 1 95 ? -0.835 -0.693 -4.872 1.00 86.56 95 LEU A C 1
ATOM 749 O O . LEU A 1 95 ? -1.400 -0.039 -4.004 1.00 86.56 95 LEU A O 1
ATOM 753 N N . GLU A 1 96 ? -1.497 -1.364 -5.809 1.00 86.25 96 GLU A N 1
ATOM 754 C CA . GLU A 1 96 ? -2.954 -1.454 -5.894 1.00 86.25 96 GLU A CA 1
ATOM 755 C C . GLU A 1 96 ? -3.524 -2.100 -4.634 1.00 86.25 96 GLU A C 1
ATOM 757 O O . GLU A 1 96 ? -4.418 -1.519 -4.029 1.00 86.25 96 GLU A O 1
ATOM 762 N N . GLY A 1 97 ? -2.934 -3.194 -4.138 1.00 80.44 97 GLY A N 1
ATOM 763 C CA . GLY A 1 97 ? -3.343 -3.810 -2.870 1.00 80.44 97 GLY A CA 1
ATOM 764 C C . GLY A 1 97 ? -3.184 -2.897 -1.646 1.00 80.44 97 GLY A C 1
ATOM 765 O O . GLY A 1 97 ? -3.954 -2.999 -0.696 1.00 80.44 97 GLY A O 1
ATOM 766 N N . LYS A 1 98 ? -2.225 -1.960 -1.670 1.00 73.38 98 LYS A N 1
ATOM 767 C CA . LYS A 1 98 ? -2.072 -0.930 -0.626 1.00 73.38 98 LYS A CA 1
ATOM 768 C C . LYS A 1 98 ? -3.045 0.235 -0.801 1.00 73.38 98 LYS A C 1
ATOM 770 O O . LYS A 1 98 ? -3.520 0.774 0.188 1.00 73.38 98 LYS A O 1
ATOM 775 N N . ALA A 1 99 ? -3.321 0.635 -2.041 1.00 67.44 99 ALA A N 1
ATOM 776 C CA . ALA A 1 99 ? -4.262 1.706 -2.363 1.00 67.44 99 ALA A CA 1
ATOM 777 C C . ALA A 1 99 ? -5.707 1.300 -2.069 1.00 67.44 99 ALA A C 1
ATOM 779 O O . ALA A 1 99 ? -6.520 2.130 -1.678 1.00 67.44 99 ALA A O 1
ATOM 780 N N . HIS A 1 100 ? -6.018 0.022 -2.275 1.00 62.81 100 HIS A N 1
ATOM 781 C CA . HIS A 1 100 ? -7.334 -0.551 -2.049 1.00 62.81 100 HIS A CA 1
ATOM 782 C C . HIS A 1 100 ? -7.557 -1.028 -0.626 1.00 62.81 100 HIS A C 1
ATOM 784 O O . HIS A 1 100 ? -8.594 -1.645 -0.438 1.00 62.81 100 HIS A O 1
ATOM 790 N N . GLN A 1 101 ? -6.647 -0.777 0.334 1.00 60.69 101 GLN A N 1
ATOM 791 C CA . GLN A 1 101 ? -6.719 -1.353 1.679 1.00 60.69 101 GLN A CA 1
ATOM 792 C C . GLN A 1 101 ? -8.135 -1.171 2.264 1.00 60.69 101 GLN A C 1
ATOM 794 O O . GLN A 1 101 ? -8.470 -0.094 2.769 1.00 60.69 101 GLN A O 1
ATOM 799 N N . PRO A 1 102 ? -8.985 -2.211 2.180 1.00 57.12 102 PRO A N 1
ATOM 800 C CA . PRO A 1 102 ? -10.385 -2.099 2.543 1.00 57.12 102 PRO A CA 1
ATOM 801 C C . PRO A 1 102 ? -10.510 -2.093 4.062 1.00 57.12 102 PRO A C 1
ATOM 803 O O . PRO A 1 102 ? -11.531 -1.667 4.575 1.00 57.12 102 PRO A O 1
ATOM 806 N N . ASP A 1 103 ? -9.448 -2.462 4.786 1.00 59.53 103 ASP A N 1
ATOM 807 C CA . ASP A 1 103 ? -9.408 -2.533 6.241 1.00 59.53 103 ASP A CA 1
ATOM 808 C C . ASP A 1 103 ? -9.844 -1.242 6.915 1.00 59.53 103 ASP A C 1
ATOM 810 O O . ASP A 1 103 ? -10.552 -1.319 7.901 1.00 59.53 103 ASP A O 1
ATOM 814 N N . ALA A 1 104 ? -9.488 -0.057 6.413 1.00 63.84 104 ALA A N 1
ATOM 815 C CA . ALA A 1 104 ? -9.888 1.179 7.089 1.00 63.84 104 ALA A CA 1
ATOM 816 C C . ALA A 1 104 ? -11.396 1.450 6.943 1.00 63.84 104 ALA A C 1
ATOM 818 O O . ALA A 1 104 ? -12.062 1.789 7.920 1.00 63.84 104 ALA A O 1
ATOM 819 N N . GLN A 1 105 ? -11.950 1.261 5.741 1.00 69.12 105 GLN A N 1
ATOM 820 C CA . GLN A 1 105 ? -13.387 1.426 5.494 1.00 69.12 105 GLN A CA 1
ATOM 821 C C . GLN A 1 105 ? -14.207 0.289 6.102 1.00 69.12 105 GLN A C 1
ATOM 823 O O . GLN A 1 105 ? -15.290 0.531 6.617 1.00 69.12 105 GLN A O 1
ATOM 828 N N . GLN A 1 106 ? -13.689 -0.934 6.084 1.00 72.12 106 GLN A N 1
ATOM 829 C CA . GLN A 1 106 ? -14.334 -2.126 6.618 1.00 72.12 106 GLN A CA 1
ATOM 830 C C . GLN A 1 106 ? -14.245 -2.175 8.146 1.00 72.12 106 GLN A C 1
ATOM 832 O O . GLN A 1 106 ? -15.206 -2.574 8.793 1.00 72.12 106 GLN A O 1
ATOM 837 N N . LEU A 1 107 ? -13.157 -1.672 8.737 1.00 77.38 107 LEU A N 1
ATOM 838 C CA . LEU A 1 107 ? -13.068 -1.378 10.167 1.00 77.38 107 LEU A CA 1
ATOM 839 C C . LEU A 1 107 ? -14.042 -0.266 10.546 1.00 77.38 107 LEU A C 1
ATOM 841 O O . LEU A 1 107 ? -14.737 -0.414 11.539 1.00 77.38 107 LEU A O 1
ATOM 845 N N . ALA A 1 108 ? -14.148 0.809 9.759 1.00 77.31 108 ALA A N 1
ATOM 846 C CA . ALA A 1 108 ? -15.139 1.854 10.011 1.00 77.31 108 ALA A CA 1
ATOM 847 C C . ALA A 1 108 ? -16.579 1.314 9.923 1.00 77.31 108 ALA A C 1
ATOM 849 O O . ALA A 1 108 ? -17.401 1.647 10.771 1.00 77.31 108 ALA A O 1
ATOM 850 N N . LEU A 1 109 ? -16.868 0.439 8.953 1.00 78.19 109 LEU A N 1
ATOM 851 C CA . LEU A 1 109 ? -18.156 -0.247 8.812 1.00 78.19 109 LEU A CA 1
ATOM 852 C C . LEU A 1 109 ? -18.442 -1.184 9.994 1.00 78.19 109 LEU A C 1
ATOM 854 O O . LEU A 1 109 ? -19.540 -1.145 10.541 1.00 78.19 109 LEU A O 1
ATOM 858 N N . ASN A 1 110 ? -17.456 -1.976 10.425 1.00 81.69 110 ASN A N 1
ATOM 859 C CA . ASN A 1 110 ? -17.584 -2.847 11.597 1.00 81.69 110 ASN A CA 1
ATOM 860 C C . ASN A 1 110 ? -17.776 -2.039 12.885 1.00 81.69 110 ASN A C 1
ATOM 862 O O . ASN A 1 110 ? -18.673 -2.342 13.661 1.00 81.69 110 ASN A O 1
ATOM 866 N N . LEU A 1 111 ? -16.991 -0.978 13.091 1.00 84.00 111 LEU A N 1
ATOM 867 C CA . LEU A 1 111 ? -17.135 -0.101 14.252 1.00 84.00 111 LEU A CA 1
ATOM 868 C C . LEU A 1 111 ? -18.504 0.588 14.259 1.00 84.00 111 LEU A C 1
ATOM 870 O O . LEU A 1 111 ? -19.125 0.683 15.312 1.00 84.00 111 LEU A O 1
ATOM 874 N N . ALA A 1 112 ? -19.004 1.032 13.102 1.00 88.00 112 ALA A N 1
ATOM 875 C CA . ALA A 1 112 ? -20.345 1.602 12.992 1.00 88.00 112 ALA A CA 1
ATOM 876 C C . ALA A 1 112 ? -21.431 0.590 13.394 1.00 88.00 112 ALA A C 1
ATOM 878 O O . ALA A 1 112 ? -22.315 0.928 14.181 1.00 88.00 112 ALA A O 1
ATOM 879 N N . ALA A 1 113 ? -21.328 -0.657 12.925 1.00 87.56 113 ALA A N 1
ATOM 880 C CA . ALA A 1 113 ? -22.245 -1.727 13.313 1.00 87.56 113 ALA A CA 1
ATOM 881 C C . ALA A 1 113 ? -22.176 -2.039 14.822 1.00 87.56 113 ALA A C 1
ATOM 883 O O . ALA A 1 113 ? -23.213 -2.207 15.469 1.00 87.56 113 ALA A O 1
ATOM 884 N N . ASP A 1 114 ? -20.974 -2.051 15.406 1.00 92.56 114 ASP A N 1
ATOM 885 C CA . ASP A 1 114 ? -20.783 -2.249 16.847 1.00 92.56 114 ASP A CA 1
ATOM 886 C C . ASP A 1 114 ? -21.434 -1.121 17.665 1.00 92.56 114 ASP A C 1
ATOM 888 O O . ASP A 1 114 ? -22.079 -1.386 18.685 1.00 92.56 114 ASP A O 1
ATOM 892 N N . PHE A 1 115 ? -21.328 0.136 17.215 1.00 95.19 115 PHE A N 1
ATOM 893 C CA . PHE A 1 115 ? -21.987 1.266 17.875 1.00 95.19 115 PHE A CA 1
ATOM 894 C C . PHE A 1 115 ? -23.514 1.168 17.821 1.00 95.19 115 PHE A C 1
ATOM 896 O O . PHE A 1 115 ? -24.163 1.409 18.843 1.00 95.19 115 PHE A O 1
ATOM 903 N N . GLU A 1 116 ? -24.095 0.772 16.685 1.00 92.12 116 GLU A N 1
ATOM 904 C CA . GLU A 1 116 ? -25.543 0.54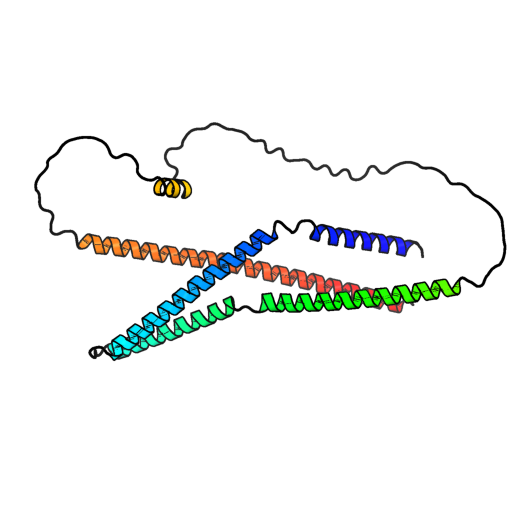6 16.589 1.00 92.12 116 GLU A CA 1
ATOM 905 C C . GLU A 1 116 ? -26.002 -0.567 17.539 1.00 92.12 116 GLU A C 1
ATOM 907 O O . GLU A 1 116 ? -26.987 -0.404 18.269 1.00 92.12 116 GLU A O 1
ATOM 912 N N . PHE A 1 117 ? -25.260 -1.676 17.607 1.00 96.94 117 PHE A N 1
ATOM 913 C CA . PHE A 1 117 ? -25.564 -2.766 18.534 1.00 96.94 117 PHE A CA 1
ATOM 914 C C . PHE A 1 117 ? -25.500 -2.311 20.000 1.00 96.94 117 PHE A C 1
ATOM 916 O O . PHE A 1 117 ? -26.415 -2.596 20.785 1.00 96.94 117 PHE A O 1
ATOM 923 N N . LEU A 1 118 ? -24.457 -1.561 20.378 1.00 96.31 118 LEU A N 1
ATOM 924 C CA . LEU A 1 118 ? -24.344 -0.983 21.720 1.00 96.31 118 LEU A CA 1
ATOM 925 C C . LEU A 1 118 ? -25.513 -0.040 22.028 1.00 96.31 118 LEU A C 1
ATOM 927 O O . LEU A 1 118 ? -26.046 -0.074 23.140 1.00 96.31 118 LEU A O 1
ATOM 931 N N . GLN A 1 119 ? -25.936 0.770 21.058 1.00 93.81 119 GLN A N 1
ATOM 932 C CA . GLN A 1 119 ? -27.047 1.702 21.224 1.00 93.81 119 GLN A CA 1
ATOM 933 C C . GLN A 1 119 ? -28.378 0.973 21.444 1.00 93.81 119 GLN A C 1
ATOM 935 O O . GLN A 1 119 ? -29.136 1.338 22.348 1.00 93.81 119 GLN A O 1
ATOM 940 N N . HIS A 1 120 ? -28.640 -0.100 20.693 1.00 97.50 120 HIS A N 1
ATOM 941 C CA . HIS A 1 120 ? -29.801 -0.962 20.921 1.00 97.50 120 HIS A CA 1
ATOM 942 C C . HIS A 1 120 ? -29.791 -1.582 22.321 1.00 97.50 120 HIS A C 1
ATOM 944 O O . HIS A 1 120 ? -30.803 -1.528 23.022 1.00 97.50 120 HIS A O 1
ATOM 950 N N . LYS A 1 121 ? -28.640 -2.095 22.766 1.00 96.81 121 LYS A N 1
ATOM 951 C CA . LYS A 1 121 ? -28.512 -2.722 24.087 1.00 96.81 121 LYS A CA 1
ATOM 952 C C . LYS A 1 121 ? -28.690 -1.723 25.234 1.00 96.81 121 LYS A C 1
ATOM 954 O O . LYS A 1 121 ? -29.319 -2.047 26.239 1.00 96.81 121 LYS A O 1
ATOM 959 N N . LEU A 1 122 ? -28.200 -0.492 25.074 1.00 95.50 122 LEU A N 1
ATOM 960 C CA . LEU A 1 122 ? -28.447 0.607 26.014 1.00 95.50 122 LEU A CA 1
ATOM 961 C C . LEU A 1 122 ? -29.934 0.970 26.100 1.00 95.50 122 LEU A C 1
ATOM 963 O O . LEU A 1 122 ? -30.461 1.147 27.199 1.00 95.50 122 LEU A O 1
ATOM 967 N N . ASN A 1 123 ? -30.618 1.051 24.957 1.00 97.50 123 ASN A N 1
ATOM 968 C CA . ASN A 1 123 ? -32.055 1.321 24.915 1.00 97.50 123 ASN A CA 1
ATOM 969 C C . ASN A 1 123 ? -32.865 0.202 25.586 1.00 97.50 123 ASN A C 1
ATOM 971 O O . ASN A 1 123 ? -33.800 0.488 26.329 1.00 97.50 123 ASN A O 1
ATOM 975 N N . GLU A 1 124 ? -32.488 -1.060 25.381 1.00 97.50 124 GLU A N 1
ATOM 976 C CA . GLU A 1 124 ? -33.146 -2.202 26.020 1.00 97.50 124 GLU A CA 1
ATOM 977 C C . GLU A 1 124 ? -32.973 -2.188 27.546 1.00 97.50 124 GLU A C 1
ATOM 979 O O . GLU A 1 124 ? -33.953 -2.316 28.283 1.00 97.50 124 GLU A O 1
ATOM 984 N N . LEU A 1 125 ? -31.752 -1.941 28.031 1.00 97.56 125 LEU A N 1
ATOM 985 C CA . LEU A 1 125 ? -31.483 -1.796 29.466 1.00 97.56 125 LEU A CA 1
ATOM 986 C C . LEU A 1 125 ? -32.274 -0.637 30.085 1.00 97.56 125 LEU A C 1
ATOM 988 O O . LEU A 1 125 ? -32.782 -0.761 31.200 1.00 97.56 125 LEU A O 1
ATOM 992 N N . LYS A 1 126 ? -32.423 0.474 29.356 1.00 96.81 126 LYS A N 1
ATOM 993 C CA . LYS A 1 126 ? -33.247 1.606 29.791 1.00 96.81 126 LYS A CA 1
ATOM 994 C C . LYS A 1 126 ? -34.717 1.206 29.955 1.00 96.81 126 LYS A C 1
ATOM 996 O O . LYS A 1 126 ? -35.300 1.478 30.999 1.00 96.81 126 LYS A O 1
ATOM 1001 N N . VAL A 1 127 ? -35.292 0.507 28.975 1.00 97.81 127 VAL A N 1
ATOM 1002 C CA . VAL A 1 127 ? -36.682 0.019 29.048 1.00 97.81 127 VAL A CA 1
ATOM 1003 C C . VAL A 1 127 ? -36.879 -0.934 30.232 1.00 97.81 127 VAL A C 1
ATOM 1005 O O . VAL A 1 127 ? -37.889 -0.844 30.932 1.00 97.81 127 VAL A O 1
ATOM 1008 N N . GLN A 1 128 ? -35.912 -1.817 30.503 1.00 97.19 128 GLN A N 1
ATOM 1009 C CA . GLN A 1 128 ? -35.963 -2.708 31.669 1.00 97.19 128 GLN A CA 1
ATOM 1010 C C . GLN A 1 128 ? -35.938 -1.932 32.995 1.00 97.19 128 GLN A C 1
ATOM 1012 O O . GLN A 1 128 ? -36.688 -2.265 33.916 1.00 97.19 128 GLN A O 1
ATOM 1017 N N . LEU A 1 129 ? -35.116 -0.882 33.093 1.00 95.38 129 LEU A N 1
ATOM 1018 C CA . LEU A 1 129 ? -35.057 -0.019 34.274 1.00 95.38 129 LEU A CA 1
ATOM 1019 C C . LEU A 1 129 ? -36.394 0.698 34.518 1.00 95.38 129 LEU A C 1
ATOM 1021 O O . LEU A 1 129 ? -36.900 0.689 35.644 1.00 95.38 129 LEU A O 1
ATOM 1025 N N . ASP A 1 130 ? -36.985 1.260 33.463 1.00 96.12 130 ASP A N 1
ATOM 1026 C CA . ASP A 1 130 ? -38.268 1.967 33.533 1.00 96.12 130 ASP A CA 1
ATOM 1027 C C . ASP A 1 130 ? -39.404 1.018 33.956 1.00 96.12 130 ASP A C 1
ATOM 1029 O O . ASP A 1 130 ? -40.231 1.365 34.804 1.00 96.12 130 ASP A O 1
ATOM 1033 N N . ALA A 1 131 ? -39.407 -0.222 33.450 1.00 94.94 131 ALA A N 1
ATOM 1034 C CA . ALA A 1 131 ? -40.367 -1.247 33.856 1.00 94.94 131 ALA A CA 1
ATOM 1035 C C . ALA A 1 131 ? -40.240 -1.612 35.348 1.00 94.94 131 ALA A C 1
ATOM 1037 O O . ALA A 1 131 ? -41.250 -1.746 36.045 1.00 94.94 131 ALA A O 1
ATOM 1038 N N . MET A 1 132 ? -39.013 -1.727 35.869 1.00 94.25 132 MET A N 1
ATOM 1039 C CA . MET A 1 132 ? -38.783 -1.995 37.295 1.00 94.25 132 MET A CA 1
ATOM 1040 C C . MET A 1 132 ? -39.199 -0.820 38.189 1.00 94.25 132 MET A C 1
ATOM 1042 O O . MET A 1 132 ? -39.779 -1.040 39.258 1.00 94.25 132 MET A O 1
ATOM 1046 N N . GLN A 1 133 ? -38.950 0.424 37.767 1.00 90.19 133 GLN A N 1
ATOM 1047 C CA . GLN A 1 133 ? -39.402 1.612 38.501 1.00 90.19 133 GLN A CA 1
ATOM 1048 C C . GLN A 1 133 ? -40.928 1.736 38.510 1.00 90.19 133 GLN A C 1
ATOM 1050 O O . GLN A 1 133 ? -41.512 1.988 39.567 1.00 90.19 133 GLN A O 1
ATOM 1055 N N . ALA A 1 134 ? -41.584 1.502 37.372 1.00 87.94 134 ALA A N 1
ATOM 1056 C CA . ALA A 1 134 ? -43.042 1.494 37.293 1.00 87.94 134 ALA A CA 1
ATOM 1057 C C . ALA A 1 134 ? -43.647 0.443 38.239 1.00 87.94 134 ALA A C 1
ATOM 1059 O O . ALA A 1 134 ? -44.571 0.754 38.992 1.00 87.94 134 ALA A O 1
ATOM 1060 N N . ASN A 1 135 ? -43.068 -0.763 38.273 1.00 87.00 135 ASN A N 1
ATOM 1061 C CA . ASN A 1 135 ? -43.527 -1.844 39.146 1.00 87.00 135 ASN A CA 1
ATOM 1062 C C . ASN A 1 135 ? -43.292 -1.534 40.642 1.00 87.00 135 ASN A C 1
ATOM 1064 O O . ASN A 1 135 ? -44.120 -1.858 41.500 1.00 87.00 135 ASN A O 1
ATOM 1068 N N . SER A 1 136 ? -42.194 -0.837 40.958 1.00 83.94 136 SER A N 1
ATOM 1069 C CA . SER A 1 136 ? -41.891 -0.377 42.320 1.00 83.94 136 SER A CA 1
ATOM 1070 C C . SER A 1 136 ? -42.906 0.665 42.804 1.00 83.94 136 SER A C 1
ATOM 1072 O O . SER A 1 136 ? -43.418 0.550 43.920 1.00 83.94 136 SER A O 1
ATOM 1074 N N . ASN A 1 137 ? -43.288 1.623 41.953 1.00 77.31 137 ASN A N 1
ATOM 1075 C CA . ASN A 1 137 ? -44.265 2.660 42.301 1.00 77.31 137 ASN A CA 1
ATOM 1076 C C . ASN A 1 137 ? -45.693 2.116 42.479 1.00 77.31 137 ASN A C 1
ATOM 1078 O O . ASN A 1 137 ? -46.423 2.604 43.344 1.00 77.31 137 ASN A O 1
ATOM 1082 N N . SER A 1 138 ? -46.091 1.069 41.745 1.00 66.62 138 SER A N 1
ATOM 1083 C CA . SER A 1 138 ? -47.397 0.420 41.948 1.00 66.62 138 SER A CA 1
ATOM 1084 C C . SER A 1 138 ? -47.534 -0.282 43.306 1.00 66.62 138 SER A C 1
ATOM 1086 O O . SER A 1 138 ? -48.645 -0.393 43.826 1.00 66.62 138 SER A O 1
ATOM 1088 N N . SER A 1 139 ? -46.424 -0.704 43.923 1.00 59.75 139 SER A N 1
ATOM 1089 C CA . SER A 1 139 ? -46.431 -1.420 45.209 1.00 59.75 139 SER A CA 1
ATOM 1090 C C . SER A 1 139 ? -46.555 -0.516 46.450 1.00 59.75 139 SER A C 1
ATOM 1092 O O . SER A 1 139 ? -46.916 -0.998 47.521 1.00 59.75 139 SER A O 1
ATOM 1094 N N . SER A 1 140 ? -46.354 0.802 46.312 1.00 57.91 140 SER A N 1
ATOM 1095 C CA . SER A 1 140 ? -46.338 1.756 47.441 1.00 57.91 140 SER A CA 1
ATOM 1096 C C . SER A 1 140 ? -47.714 2.355 47.803 1.00 57.91 140 SER A C 1
ATOM 1098 O O . SER A 1 140 ? -47.816 3.239 48.648 1.00 57.91 140 SER A O 1
ATOM 1100 N N . SER A 1 141 ? -48.806 1.889 47.186 1.00 55.09 141 SER A N 1
ATOM 1101 C CA . SER A 1 141 ? -50.162 2.444 47.387 1.00 55.09 141 SER A CA 1
ATOM 1102 C C . SER A 1 141 ? -51.030 1.704 48.424 1.00 55.09 141 SER A C 1
ATOM 1104 O O . SER A 1 141 ? -52.217 2.000 48.562 1.00 55.09 141 SER A O 1
ATOM 1106 N N . ARG A 1 142 ? -50.472 0.775 49.213 1.00 51.56 142 ARG A N 1
ATOM 1107 C CA . ARG A 1 142 ? -51.203 0.063 50.281 1.00 51.56 142 ARG A CA 1
ATOM 1108 C C . ARG A 1 142 ? -50.438 0.039 51.607 1.00 51.56 142 ARG A C 1
ATOM 1110 O O . ARG A 1 142 ? -50.010 -1.019 52.034 1.00 51.56 142 ARG A O 1
ATOM 1117 N N . THR A 1 143 ? -50.335 1.182 52.280 1.00 51.44 143 THR A N 1
ATOM 1118 C CA . THR A 1 143 ? -50.252 1.271 53.756 1.00 51.44 143 THR A CA 1
ATOM 1119 C C . THR A 1 143 ? -50.492 2.718 54.191 1.00 51.44 143 THR A C 1
ATOM 1121 O O . THR A 1 143 ? -49.612 3.435 54.656 1.00 51.44 143 THR A O 1
ATOM 1124 N N . THR A 1 144 ? -51.738 3.167 54.063 1.00 47.66 144 THR A N 1
ATOM 1125 C CA . THR A 1 144 ? -52.279 4.259 54.876 1.00 47.66 144 THR A CA 1
ATOM 1126 C C . THR A 1 144 ? -52.372 3.789 56.329 1.00 47.66 144 THR A C 1
ATOM 1128 O O . THR A 1 144 ? -53.389 3.257 56.763 1.00 47.66 144 THR A O 1
ATOM 1131 N N . LEU A 1 145 ? -51.300 3.980 57.097 1.00 46.78 145 LEU A N 1
ATOM 1132 C CA . LEU A 1 145 ? -51.366 4.033 58.557 1.00 46.78 145 LEU A CA 1
ATOM 1133 C C . LEU A 1 145 ? -50.774 5.365 59.010 1.00 46.78 145 LEU A C 1
ATOM 1135 O O . LEU A 1 145 ? -49.568 5.557 59.127 1.00 46.78 145 LEU A O 1
ATOM 1139 N N . THR A 1 146 ? -51.703 6.292 59.211 1.00 49.09 146 THR A N 1
ATOM 1140 C CA . THR A 1 146 ? -51.611 7.507 60.014 1.00 49.09 146 THR A CA 1
ATOM 1141 C C . THR A 1 146 ? -50.656 7.369 61.197 1.00 49.09 146 THR A C 1
ATOM 1143 O O . THR A 1 146 ? -50.966 6.674 62.167 1.00 49.09 146 THR A O 1
ATOM 1146 N N . ARG A 1 147 ? -49.549 8.114 61.179 1.00 40.81 147 ARG A N 1
ATOM 1147 C CA . ARG A 1 147 ? -48.959 8.633 62.413 1.00 40.81 147 ARG A CA 1
ATOM 1148 C C . ARG A 1 147 ? -48.272 9.967 62.148 1.00 40.81 147 ARG A C 1
ATOM 1150 O O . ARG A 1 147 ? -47.273 10.047 61.444 1.00 40.81 147 ARG A O 1
ATOM 1157 N N . GLU A 1 148 ? -48.892 10.999 62.700 1.00 43.84 148 GLU A N 1
ATOM 1158 C CA . GLU A 1 148 ? -48.362 12.345 62.857 1.00 43.84 148 GLU A CA 1
ATOM 1159 C C . GLU A 1 148 ? -47.053 12.372 63.671 1.00 43.84 148 GLU A C 1
ATOM 1161 O O . GLU A 1 148 ? -46.717 11.407 64.360 1.00 43.84 148 GLU A O 1
ATOM 1166 N N . VAL A 1 149 ? -46.448 13.570 63.689 1.00 48.12 149 VAL A N 1
ATOM 1167 C CA . VAL A 1 149 ? -45.640 14.171 64.773 1.00 48.12 149 VAL A CA 1
ATOM 1168 C C . VAL A 1 149 ? -44.145 14.377 64.443 1.00 48.12 149 VAL A C 1
ATOM 1170 O O . VAL A 1 149 ? -43.299 13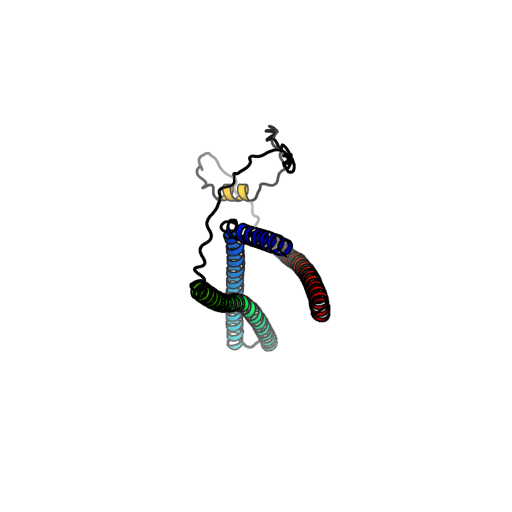.519 64.659 1.00 48.12 149 VAL A O 1
ATOM 1173 N N . VAL A 1 150 ? -43.873 15.633 64.048 1.00 40.50 150 VAL A N 1
ATOM 1174 C CA . VAL A 1 150 ? -42.812 16.548 64.536 1.00 40.50 150 VAL A CA 1
ATOM 1175 C C . VAL A 1 150 ? -41.564 16.819 63.680 1.00 40.50 150 VAL A C 1
ATOM 1177 O O . VAL A 1 150 ? -40.746 15.968 63.353 1.00 40.50 150 VAL A O 1
ATOM 1180 N N . HIS A 1 151 ? -41.441 18.122 63.412 1.00 58.12 151 HIS A N 1
ATOM 1181 C CA . HIS A 1 151 ? -40.313 18.909 62.934 1.00 58.12 151 HIS A CA 1
ATOM 1182 C C . HIS A 1 151 ? -38.997 18.620 63.676 1.00 58.12 151 HIS A C 1
ATOM 1184 O O . HIS A 1 151 ? -38.976 18.612 64.903 1.00 58.12 151 HIS A O 1
ATOM 1190 N N . SER A 1 152 ? -37.870 18.543 62.960 1.00 39.03 152 SER A N 1
ATOM 1191 C CA . SER A 1 152 ? -36.568 18.880 63.552 1.00 39.03 152 SER A CA 1
ATOM 1192 C C . SER A 1 152 ? -35.559 19.351 62.501 1.00 39.03 152 SER A C 1
ATOM 1194 O O . SER A 1 152 ? -35.007 18.576 61.728 1.00 39.03 152 SER A O 1
ATOM 1196 N N . SER A 1 153 ? -35.415 20.675 62.472 1.00 44.59 153 SER A N 1
ATOM 1197 C CA . SER A 1 153 ? -34.178 21.467 62.407 1.00 44.59 153 SER A CA 1
ATOM 1198 C C . SER A 1 153 ? -32.911 20.894 61.751 1.00 44.59 153 SER A C 1
ATOM 1200 O O . SER A 1 153 ? -32.263 19.973 62.240 1.00 44.59 153 SER A O 1
ATOM 1202 N N . THR A 1 154 ? -32.477 21.640 60.737 1.00 45.97 154 THR A N 1
ATOM 1203 C CA . THR A 1 154 ? -31.097 21.909 60.303 1.00 45.97 154 THR A CA 1
ATOM 1204 C C . THR A 1 154 ? -30.094 22.047 61.461 1.00 45.97 154 THR A C 1
ATOM 1206 O O . THR A 1 154 ? -30.435 22.612 62.504 1.00 45.97 154 THR A O 1
ATOM 1209 N N . PRO A 1 155 ? -28.806 21.739 61.21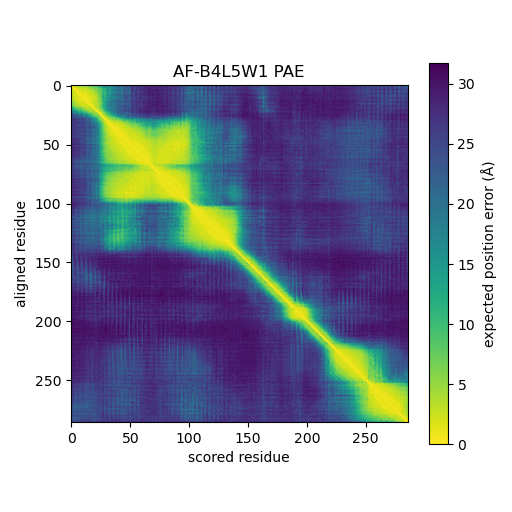4 1.00 49.75 155 PRO A N 1
ATOM 1210 C CA . PRO A 1 155 ? -27.795 22.738 61.549 1.00 49.75 155 PRO A CA 1
ATOM 1211 C C . PRO A 1 155 ? -26.745 22.989 60.454 1.00 49.75 155 PRO A C 1
ATOM 1213 O O . PRO A 1 155 ? -26.575 22.261 59.480 1.00 49.75 155 PRO A O 1
ATOM 1216 N N . ARG A 1 156 ? -26.089 24.124 60.669 1.00 47.34 156 ARG A N 1
ATOM 1217 C CA . ARG A 1 156 ? -25.157 24.917 59.865 1.00 47.34 156 ARG A CA 1
ATOM 1218 C C . ARG A 1 156 ? -23.699 24.483 60.154 1.00 47.34 156 ARG A C 1
ATOM 1220 O O . ARG A 1 156 ? -23.419 24.168 61.302 1.00 47.34 156 ARG A O 1
ATOM 1227 N N . ALA A 1 157 ? -22.858 24.487 59.099 1.00 45.53 157 ALA A N 1
ATOM 1228 C CA . ALA A 1 157 ? -21.371 24.519 58.921 1.00 45.53 157 ALA A CA 1
ATOM 1229 C C . ALA A 1 157 ? -20.450 24.670 60.176 1.00 45.53 157 ALA A C 1
ATOM 1231 O O . ALA A 1 157 ? -20.953 25.246 61.138 1.00 45.53 157 ALA A O 1
ATOM 1232 N N . PRO A 1 158 ? -19.105 24.364 60.198 1.00 52.75 158 PRO A N 1
ATOM 1233 C CA . PRO A 1 158 ? -18.102 24.786 59.181 1.00 52.75 158 PRO A CA 1
ATOM 1234 C C . PRO A 1 158 ? -16.727 24.019 59.084 1.00 52.75 158 PRO A C 1
ATOM 1236 O O . PRO A 1 158 ? -16.463 23.062 59.797 1.00 52.75 158 PRO A O 1
ATOM 1239 N N . VAL A 1 159 ? -15.822 24.570 58.249 1.00 49.03 159 VAL A N 1
ATOM 1240 C CA . VAL A 1 159 ? -14.329 24.502 58.237 1.00 49.03 159 VAL A CA 1
ATOM 1241 C C . VAL A 1 159 ? -13.606 23.306 57.581 1.00 49.03 159 VAL A C 1
ATOM 1243 O O . VAL A 1 159 ? -13.612 22.193 58.086 1.00 49.03 159 VAL A O 1
ATOM 1246 N N . GLY A 1 160 ? -12.805 23.623 56.551 1.00 49.84 160 GLY A N 1
ATOM 1247 C CA . GLY A 1 160 ? -11.459 23.057 56.391 1.00 49.84 160 GLY A CA 1
ATOM 1248 C C . GLY A 1 160 ? -11.258 22.027 55.280 1.00 49.84 160 GLY A C 1
ATOM 1249 O O . GLY A 1 160 ? -11.336 20.833 55.525 1.00 49.84 160 GLY A O 1
ATOM 1250 N N . SER A 1 161 ? -10.854 22.479 54.090 1.00 42.06 161 SER A N 1
ATOM 1251 C CA . SER A 1 161 ? -9.916 21.702 53.269 1.00 42.06 161 SER A CA 1
ATOM 1252 C C . SER A 1 161 ? -9.189 22.616 52.287 1.00 42.06 161 SER A C 1
ATOM 1254 O O . SER A 1 161 ? -9.641 22.884 51.177 1.00 42.06 161 SER A O 1
ATOM 1256 N N . TYR A 1 162 ? -8.055 23.132 52.750 1.00 52.44 162 TYR A N 1
ATOM 1257 C CA . TYR A 1 162 ? -6.994 23.662 51.910 1.00 52.44 162 TYR A CA 1
ATOM 1258 C C . TYR A 1 162 ? -6.172 22.485 51.384 1.00 52.44 162 TYR A C 1
ATOM 1260 O O . TYR A 1 162 ? -5.139 22.179 51.962 1.00 52.44 162 TYR A O 1
ATOM 1268 N N . PHE A 1 163 ? -6.595 21.803 50.324 1.00 57.72 163 PHE A N 1
ATOM 1269 C CA . PHE A 1 163 ? -5.693 20.909 49.596 1.00 57.72 163 PHE A CA 1
ATOM 1270 C C . PHE A 1 163 ? -6.044 20.929 48.111 1.00 57.72 163 PHE A C 1
ATOM 1272 O O . PHE A 1 163 ? -7.192 20.725 47.734 1.00 57.72 163 PHE A O 1
ATOM 1279 N N . PHE A 1 164 ? -5.012 21.164 47.299 1.00 53.09 164 PHE A N 1
ATOM 1280 C CA . PHE A 1 164 ? -4.994 21.251 45.836 1.00 53.09 164 PHE A CA 1
ATOM 1281 C C . PHE A 1 164 ? -5.327 22.618 45.228 1.00 53.09 164 PHE A C 1
ATOM 1283 O O . PHE A 1 164 ? -6.187 22.760 44.367 1.00 53.09 164 PHE A O 1
ATOM 1290 N N . THR A 1 165 ? -4.517 23.616 45.583 1.00 48.81 165 THR A N 1
ATOM 1291 C CA . THR A 1 165 ? -3.941 24.519 44.578 1.00 48.81 165 THR A CA 1
ATOM 1292 C C . THR A 1 165 ? -2.795 23.792 43.865 1.00 48.81 165 THR A C 1
ATOM 1294 O O . THR A 1 165 ? -1.765 23.530 44.490 1.00 48.81 165 THR A O 1
ATOM 1297 N N . PRO A 1 166 ? -2.902 23.457 42.569 1.00 54.47 166 PRO A N 1
ATOM 1298 C CA . PRO A 1 166 ? -1.734 23.069 41.799 1.00 54.47 166 PRO A CA 1
ATOM 1299 C C . PRO A 1 166 ? -0.927 24.332 41.485 1.00 54.47 166 PRO A C 1
ATOM 1301 O O . PRO A 1 166 ? -1.352 25.190 40.713 1.00 54.47 166 PRO A O 1
ATOM 1304 N N . LEU A 1 167 ? 0.245 24.438 42.111 1.00 53.56 167 LEU A N 1
ATOM 1305 C CA . LEU A 1 167 ? 1.340 25.306 41.690 1.00 53.56 167 LEU A CA 1
ATOM 1306 C C . LEU A 1 167 ? 1.756 24.921 40.262 1.00 53.56 167 LEU A C 1
ATOM 1308 O O . LEU A 1 167 ? 2.605 24.055 40.069 1.00 53.56 167 LEU A O 1
ATOM 1312 N N . LEU A 1 168 ? 1.171 25.571 39.257 1.00 51.53 168 LEU A N 1
ATOM 1313 C CA . LEU A 1 168 ? 1.771 25.649 37.930 1.00 51.53 168 LEU A CA 1
ATOM 1314 C C . LEU A 1 168 ? 2.758 26.815 37.936 1.00 51.53 168 LEU A C 1
ATOM 1316 O O . LEU A 1 168 ? 2.418 27.960 37.650 1.00 51.53 168 LEU A O 1
ATOM 1320 N N . ALA A 1 169 ? 3.994 26.491 38.310 1.00 46.66 169 ALA A N 1
ATOM 1321 C CA . ALA A 1 169 ? 5.157 27.278 37.951 1.00 46.66 169 ALA A CA 1
ATOM 1322 C C . ALA A 1 169 ? 5.259 27.301 36.418 1.00 46.66 169 ALA A C 1
ATOM 1324 O O . ALA A 1 169 ? 5.491 26.276 35.778 1.00 46.66 169 ALA A O 1
ATOM 1325 N N . MET A 1 170 ? 5.045 28.471 35.827 1.00 50.28 170 MET A N 1
ATOM 1326 C CA . MET A 1 170 ? 5.376 28.725 34.433 1.00 50.28 170 MET A CA 1
ATOM 1327 C C . MET A 1 170 ? 6.898 28.873 34.287 1.00 50.28 170 MET A C 1
ATOM 1329 O O . MET A 1 170 ? 7.480 29.678 35.015 1.00 50.28 170 MET A O 1
ATOM 1333 N N . PRO A 1 171 ? 7.560 28.198 33.329 1.00 48.66 171 PRO A N 1
ATOM 1334 C CA . PRO A 1 171 ? 8.824 28.691 32.813 1.00 48.66 171 PRO A CA 1
ATOM 1335 C C . PRO A 1 171 ? 8.545 29.948 31.979 1.00 48.66 171 PRO A C 1
ATOM 1337 O O . PRO A 1 171 ? 7.936 29.910 30.911 1.00 48.66 171 PRO A O 1
ATOM 1340 N N . GLU A 1 172 ? 8.977 31.079 32.519 1.00 44.41 172 GLU A N 1
ATOM 1341 C CA . GLU A 1 172 ? 9.147 32.346 31.823 1.00 44.41 172 GLU A CA 1
ATOM 1342 C C . GLU A 1 172 ? 10.185 32.168 30.700 1.00 44.41 172 GLU A C 1
ATOM 1344 O O . GLU A 1 172 ? 11.391 32.209 30.927 1.00 44.41 172 GLU A O 1
ATOM 1349 N N . SER A 1 173 ? 9.731 31.942 29.468 1.00 45.78 173 SER A N 1
ATOM 1350 C CA . SER A 1 173 ? 10.562 32.105 28.272 1.00 45.78 173 SER A CA 1
ATOM 1351 C C . SER A 1 173 ? 10.232 33.453 27.636 1.00 45.78 173 SER A C 1
ATOM 1353 O O . SER A 1 173 ? 9.291 33.571 26.849 1.00 45.78 173 SER A O 1
ATOM 1355 N N . GLY A 1 174 ? 10.977 34.483 28.037 1.00 43.56 174 GLY A N 1
ATOM 1356 C CA . GLY A 1 174 ? 10.851 35.835 27.500 1.00 43.56 174 GLY A CA 1
ATOM 1357 C C . GLY A 1 174 ? 11.268 35.948 26.023 1.00 43.56 174 GLY A C 1
ATOM 1358 O O . GLY A 1 174 ? 12.083 35.158 25.540 1.00 43.56 174 GLY A O 1
ATOM 1359 N N . PRO A 1 175 ? 10.767 36.956 25.288 1.00 51.50 175 PRO A N 1
ATOM 1360 C CA . PRO A 1 175 ? 11.302 37.332 23.990 1.00 51.50 175 PRO A CA 1
ATOM 1361 C C . PRO A 1 175 ? 12.507 38.258 24.196 1.00 51.50 175 PRO A C 1
ATOM 1363 O O . PRO A 1 175 ? 12.367 39.474 24.322 1.00 51.50 175 PRO A O 1
ATOM 1366 N N . SER A 1 176 ? 13.713 37.691 24.222 1.00 42.56 176 SER A N 1
ATOM 1367 C CA . SER A 1 176 ? 14.928 38.495 24.072 1.00 42.56 176 SER A CA 1
ATOM 1368 C C . SER A 1 176 ? 15.108 38.830 22.590 1.00 42.56 176 SER A C 1
ATOM 1370 O O . SER A 1 176 ? 15.630 38.043 21.800 1.00 42.56 176 SER A O 1
ATOM 1372 N N . GLY A 1 177 ? 14.601 40.001 22.202 1.00 51.41 177 GLY A N 1
ATOM 1373 C CA . GLY A 1 177 ? 14.939 40.659 20.946 1.00 51.41 177 GLY A CA 1
ATOM 1374 C C . GLY A 1 177 ? 16.398 41.104 20.978 1.00 51.41 177 GLY A C 1
ATOM 1375 O O . GLY A 1 177 ? 16.707 42.197 21.444 1.00 51.41 177 GLY A O 1
ATOM 1376 N N . GLY A 1 178 ? 17.289 40.240 20.495 1.00 40.50 178 GLY A N 1
ATOM 1377 C CA . GLY A 1 178 ? 18.700 40.532 20.272 1.00 40.50 178 GLY A CA 1
ATOM 1378 C C . GLY A 1 178 ? 18.959 40.902 18.814 1.00 40.50 178 GLY A C 1
ATOM 1379 O O . GLY A 1 178 ? 18.883 40.064 17.920 1.00 40.50 178 GLY A O 1
ATOM 1380 N N . ILE A 1 179 ? 19.273 42.173 18.591 1.00 50.34 179 ILE A N 1
ATOM 1381 C CA . ILE A 1 179 ? 19.825 42.728 17.356 1.00 50.34 179 ILE A CA 1
ATOM 1382 C C . ILE A 1 179 ? 21.272 42.218 17.212 1.00 50.34 179 ILE A C 1
ATOM 1384 O O . ILE A 1 179 ? 22.133 42.630 17.981 1.00 50.34 179 ILE A O 1
ATOM 1388 N N . ALA A 1 180 ? 21.552 41.344 16.240 1.00 41.34 180 ALA A N 1
ATOM 1389 C CA . ALA A 1 180 ? 22.907 41.038 15.755 1.00 41.34 180 ALA A CA 1
ATOM 1390 C C . ALA A 1 180 ? 22.814 40.495 14.315 1.00 41.34 180 ALA A C 1
ATOM 1392 O O . ALA A 1 180 ? 22.144 39.504 14.051 1.00 41.34 180 ALA A O 1
ATOM 1393 N N . GLN A 1 181 ? 23.196 41.314 13.337 1.00 45.03 181 GLN A N 1
ATOM 1394 C CA . GLN A 1 181 ? 24.462 41.238 12.594 1.00 45.03 181 GLN A CA 1
ATOM 1395 C C . GLN A 1 181 ? 24.487 40.111 11.527 1.00 45.03 181 GLN A C 1
ATOM 1397 O O . GLN A 1 181 ? 24.427 38.933 11.868 1.00 45.03 181 GLN A O 1
ATOM 1402 N N . PRO A 1 182 ? 24.564 40.449 10.222 1.00 43.91 182 PRO A N 1
ATOM 1403 C CA . PRO A 1 182 ? 24.539 39.463 9.145 1.00 43.91 182 PRO A CA 1
ATOM 1404 C C . PRO A 1 182 ? 25.888 38.737 8.984 1.00 43.91 182 PRO A C 1
ATOM 1406 O O . PRO A 1 182 ? 26.892 39.339 8.612 1.00 43.91 182 PRO A O 1
ATOM 1409 N N . GLU A 1 183 ? 25.871 37.426 9.222 1.00 45.91 183 GLU A N 1
ATOM 1410 C CA . GLU A 1 183 ? 26.912 36.450 8.864 1.00 45.91 183 GLU A CA 1
ATOM 1411 C C . GLU A 1 183 ? 26.960 36.238 7.328 1.00 45.91 183 GLU A C 1
ATOM 1413 O O . GLU A 1 183 ? 25.923 35.924 6.730 1.00 45.91 183 GLU A O 1
ATOM 1418 N N . PRO A 1 184 ? 28.119 36.385 6.652 1.00 51.19 184 PRO A N 1
ATOM 1419 C CA . PRO A 1 184 ? 28.204 36.381 5.188 1.00 51.19 184 PRO A CA 1
ATOM 1420 C C . PRO A 1 184 ? 28.285 34.991 4.523 1.00 51.19 184 PRO A C 1
ATOM 1422 O O . PRO A 1 184 ? 28.549 34.931 3.325 1.00 51.19 184 PRO A O 1
ATOM 1425 N N . ASN A 1 185 ? 28.043 33.875 5.225 1.00 51.88 185 ASN A N 1
ATOM 1426 C CA . ASN A 1 185 ? 28.214 32.531 4.637 1.00 51.88 185 ASN A CA 1
ATOM 1427 C C . ASN A 1 185 ? 27.068 31.528 4.880 1.00 51.88 185 ASN A C 1
ATOM 1429 O O . ASN A 1 185 ? 27.245 30.316 4.744 1.00 51.88 185 ASN A O 1
ATOM 1433 N N . ALA A 1 186 ? 25.860 32.010 5.184 1.00 52.44 186 ALA A N 1
ATOM 1434 C CA . ALA A 1 186 ? 24.684 31.148 5.273 1.00 52.44 186 ALA A CA 1
ATOM 1435 C C . ALA A 1 186 ? 24.113 30.851 3.874 1.00 52.44 186 ALA A C 1
AT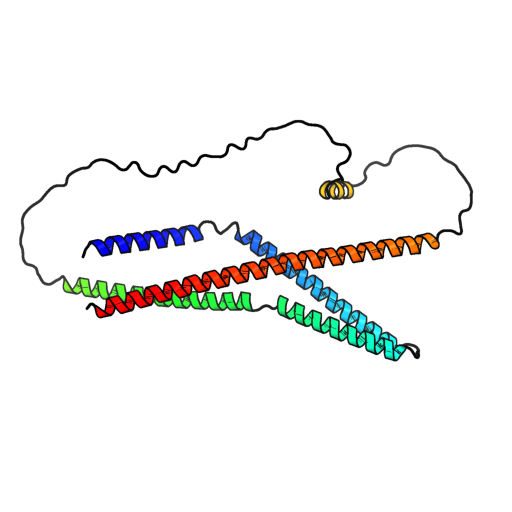OM 1437 O O . ALA A 1 186 ? 23.594 31.737 3.187 1.00 52.44 186 ALA A O 1
ATOM 1438 N N . THR A 1 187 ? 24.179 29.583 3.464 1.00 53.72 187 THR A N 1
ATOM 1439 C CA . THR A 1 187 ? 23.509 29.060 2.267 1.00 53.72 187 THR A CA 1
ATOM 1440 C C . THR A 1 187 ? 22.038 29.510 2.248 1.00 53.72 187 THR A C 1
ATOM 1442 O O . THR A 1 187 ? 21.316 29.317 3.228 1.00 53.72 187 THR A O 1
ATOM 1445 N N . PRO A 1 188 ? 21.560 30.157 1.166 1.00 62.72 188 PRO A N 1
ATOM 1446 C CA . PRO A 1 188 ? 20.243 30.778 1.168 1.00 62.72 188 PRO A CA 1
ATOM 1447 C C . PRO A 1 188 ? 19.164 29.706 1.304 1.00 62.72 188 PRO A C 1
ATOM 1449 O O . PRO A 1 188 ? 19.125 28.750 0.522 1.00 62.72 188 PRO A O 1
ATOM 1452 N N . SER A 1 189 ? 18.282 29.894 2.289 1.00 74.19 189 SER A N 1
ATOM 1453 C CA . SER A 1 189 ? 17.139 29.017 2.524 1.00 74.19 189 SER A CA 1
ATOM 1454 C C . SER A 1 189 ? 16.299 28.864 1.253 1.00 74.19 189 SER A C 1
ATOM 1456 O O . SER A 1 189 ? 16.172 29.793 0.449 1.00 74.19 189 SER A O 1
ATOM 1458 N N . LEU A 1 190 ? 15.712 27.677 1.072 1.00 72.19 190 LEU A N 1
ATOM 1459 C CA . LEU A 1 190 ? 14.894 27.322 -0.094 1.00 72.19 190 LEU A CA 1
ATOM 1460 C C . LEU A 1 190 ? 13.822 28.388 -0.387 1.00 72.19 190 LEU A C 1
ATOM 1462 O O . LEU A 1 190 ? 13.590 28.739 -1.537 1.00 72.19 190 LEU A O 1
ATOM 1466 N N . ILE A 1 191 ? 13.251 28.977 0.667 1.00 71.81 191 ILE A N 1
ATOM 1467 C CA . ILE A 1 191 ? 12.249 30.047 0.596 1.00 71.81 191 ILE A CA 1
ATOM 1468 C C . ILE A 1 191 ? 12.821 31.316 -0.057 1.00 71.81 191 ILE A C 1
ATOM 1470 O O . ILE A 1 191 ? 12.177 31.887 -0.935 1.00 71.81 191 ILE A O 1
ATOM 1474 N N . LYS A 1 192 ? 14.051 31.732 0.288 1.00 72.38 192 LYS A N 1
ATOM 1475 C CA . LYS A 1 192 ? 14.726 32.862 -0.381 1.00 72.38 192 LYS A CA 1
ATOM 1476 C C . LYS A 1 192 ? 15.003 32.560 -1.852 1.00 72.38 192 LYS A C 1
ATOM 1478 O O . LYS A 1 192 ? 14.881 33.449 -2.688 1.00 72.38 192 LYS A O 1
ATOM 1483 N N . ARG A 1 193 ? 15.342 31.309 -2.175 1.00 73.94 193 ARG A N 1
ATOM 1484 C CA . ARG A 1 193 ? 15.593 30.875 -3.556 1.00 73.94 193 ARG A CA 1
ATOM 1485 C C . ARG A 1 193 ? 14.310 30.875 -4.393 1.00 73.94 193 ARG A C 1
ATOM 1487 O O . ARG A 1 193 ? 14.328 31.349 -5.521 1.00 73.94 193 ARG A O 1
ATOM 1494 N N . VAL A 1 194 ? 13.192 30.423 -3.827 1.00 79.69 194 VAL A N 1
ATOM 1495 C CA . VAL A 1 194 ? 11.882 30.439 -4.494 1.00 79.69 194 VAL A CA 1
ATOM 1496 C C . VAL A 1 194 ? 11.369 31.872 -4.665 1.00 79.69 194 VAL A C 1
ATOM 1498 O O . VAL A 1 194 ? 10.932 32.222 -5.755 1.00 79.69 194 VAL A O 1
ATOM 1501 N N . LEU A 1 195 ? 11.514 32.740 -3.659 1.00 78.25 195 LEU A N 1
ATOM 1502 C CA . LEU A 1 195 ? 11.175 34.165 -3.788 1.00 78.25 195 LEU A CA 1
ATOM 1503 C C . LEU A 1 195 ? 12.041 34.892 -4.827 1.00 78.25 195 LEU A C 1
ATOM 1505 O O . LEU A 1 195 ? 11.541 35.774 -5.517 1.00 78.25 195 LEU A O 1
ATOM 1509 N N . ALA A 1 196 ? 13.315 34.518 -4.967 1.00 67.94 196 ALA A N 1
ATOM 1510 C CA . ALA A 1 196 ? 14.181 35.052 -6.016 1.00 67.94 196 ALA A CA 1
ATOM 1511 C C . ALA A 1 196 ? 13.751 34.586 -7.417 1.00 67.94 196 ALA A C 1
ATOM 1513 O O . ALA A 1 196 ? 13.782 35.383 -8.348 1.00 67.94 196 ALA A O 1
ATOM 1514 N N . MET A 1 197 ? 13.306 33.332 -7.564 1.00 70.62 197 MET A N 1
ATOM 1515 C CA . MET A 1 197 ? 12.793 32.811 -8.842 1.00 70.62 197 MET A CA 1
ATOM 1516 C C . MET A 1 197 ? 11.413 33.365 -9.208 1.00 70.62 197 MET A C 1
ATOM 1518 O O . MET A 1 197 ? 11.095 33.489 -10.385 1.00 70.62 197 MET A O 1
ATOM 1522 N N . LEU A 1 198 ? 10.600 33.712 -8.212 1.00 69.44 198 LEU A N 1
ATOM 1523 C CA . LEU A 1 198 ? 9.267 34.279 -8.412 1.00 69.44 198 LEU A CA 1
ATOM 1524 C C . LEU A 1 198 ? 9.276 35.801 -8.576 1.00 69.44 198 LEU A C 1
ATOM 1526 O O . LEU A 1 198 ? 8.214 36.379 -8.792 1.00 69.44 198 LEU A O 1
ATOM 1530 N N . ARG A 1 199 ? 10.438 36.464 -8.479 1.00 58.12 199 ARG A N 1
ATOM 1531 C CA . ARG A 1 199 ? 10.546 37.906 -8.714 1.00 58.12 199 ARG A CA 1
ATOM 1532 C C . ARG A 1 199 ? 10.615 38.149 -10.229 1.00 58.12 199 ARG A C 1
ATOM 1534 O O . ARG A 1 199 ? 11.635 37.826 -10.836 1.00 58.12 199 ARG A O 1
ATOM 1541 N N . PRO A 1 200 ? 9.564 38.699 -10.864 1.00 46.09 200 PRO A N 1
ATOM 1542 C CA . PRO A 1 200 ? 9.574 38.971 -12.293 1.00 46.09 200 PRO A CA 1
ATOM 1543 C C . PRO A 1 200 ? 10.619 40.049 -12.561 1.00 46.09 200 PRO A C 1
ATOM 1545 O O . PRO A 1 200 ? 10.621 41.106 -11.927 1.00 46.09 200 PRO A O 1
ATOM 1548 N N . ASN A 1 201 ? 11.539 39.738 -13.463 1.00 44.00 201 ASN A N 1
ATOM 1549 C CA . ASN A 1 201 ? 12.677 40.562 -13.829 1.00 44.00 201 ASN A CA 1
ATOM 1550 C C . ASN A 1 201 ? 12.193 41.841 -14.538 1.00 44.00 201 ASN A C 1
ATOM 1552 O O . ASN A 1 201 ? 12.057 41.874 -15.757 1.00 44.00 201 ASN A O 1
ATOM 1556 N N . ALA A 1 202 ? 11.885 42.881 -13.769 1.00 50.75 202 ALA A N 1
ATOM 1557 C CA . ALA A 1 202 ? 11.572 44.213 -14.267 1.00 50.75 202 ALA A CA 1
ATOM 1558 C C . ALA A 1 202 ? 12.722 45.160 -13.906 1.00 50.75 202 ALA A C 1
ATOM 1560 O O . ALA A 1 202 ? 12.690 45.783 -12.849 1.00 50.75 202 ALA A O 1
ATOM 1561 N N . ALA A 1 203 ? 13.752 45.198 -14.759 1.00 41.09 203 ALA A N 1
ATOM 1562 C CA . ALA A 1 203 ? 14.528 46.394 -15.122 1.00 41.09 203 ALA A CA 1
ATOM 1563 C C . ALA A 1 203 ? 15.822 45.995 -15.852 1.00 41.09 203 ALA A C 1
ATOM 1565 O O . ALA A 1 203 ? 16.883 45.815 -15.258 1.00 41.09 203 ALA A O 1
ATOM 1566 N N . SER A 1 204 ? 15.724 45.908 -17.175 1.00 44.25 204 SER A N 1
ATOM 1567 C CA . SER A 1 204 ? 16.838 46.083 -18.102 1.00 44.25 204 SER A CA 1
ATOM 1568 C C . SER A 1 204 ? 16.765 47.492 -18.702 1.00 44.25 204 SER A C 1
ATOM 1570 O O . SER A 1 204 ? 15.886 47.767 -19.513 1.00 44.25 204 SER A O 1
ATOM 1572 N N . SER A 1 205 ? 17.687 48.362 -18.298 1.00 45.03 205 SER A N 1
ATOM 1573 C CA . SER A 1 205 ? 18.137 49.602 -18.963 1.00 45.03 205 SER A CA 1
ATOM 1574 C C . SER A 1 205 ? 19.243 50.141 -18.053 1.00 45.03 205 SER A C 1
ATOM 1576 O O . SER A 1 205 ? 18.993 50.280 -16.863 1.00 45.03 205 SER A O 1
ATOM 1578 N N . SER A 1 206 ? 20.490 50.405 -18.413 1.00 44.00 206 SER A N 1
ATOM 1579 C CA . SER A 1 206 ? 21.220 50.813 -19.621 1.00 44.00 206 SER A CA 1
ATOM 1580 C C . SER A 1 206 ? 22.713 50.622 -19.238 1.00 44.00 206 SER A C 1
ATOM 1582 O O . SER A 1 206 ? 23.017 50.653 -18.053 1.00 44.00 206 SER A O 1
ATOM 1584 N N . SER A 1 207 ? 23.718 50.395 -20.081 1.00 36.66 207 SER A N 1
ATOM 1585 C CA . SER A 1 207 ? 24.154 51.230 -21.196 1.00 36.66 207 SER A CA 1
ATOM 1586 C C . SER A 1 207 ? 25.429 50.631 -21.823 1.00 36.66 207 SER A C 1
ATOM 1588 O O . SER A 1 207 ? 26.322 50.183 -21.112 1.00 36.66 207 SER A O 1
ATOM 1590 N N . SER A 1 208 ? 25.511 50.748 -23.150 1.00 41.22 208 SER A N 1
ATOM 1591 C CA . SER A 1 208 ? 26.704 51.065 -23.958 1.00 41.22 208 SER A CA 1
ATOM 1592 C C . SER A 1 208 ? 27.941 50.145 -23.974 1.00 41.22 208 SER A C 1
ATOM 1594 O O . SER A 1 208 ? 28.793 50.197 -23.091 1.00 41.22 208 SER A O 1
ATOM 1596 N N . SER A 1 209 ? 28.132 49.575 -25.172 1.00 45.78 209 SER A N 1
ATOM 1597 C CA . SER A 1 209 ? 29.340 49.701 -26.011 1.00 45.78 209 SER A CA 1
ATOM 1598 C C . SER A 1 209 ? 30.297 48.503 -26.127 1.00 45.78 209 SER A C 1
ATOM 1600 O O . SER A 1 209 ? 30.352 47.656 -25.242 1.00 45.78 209 SER A O 1
ATOM 1602 N N . PRO A 1 210 ? 30.953 48.368 -27.304 1.00 66.25 210 PRO A N 1
ATOM 1603 C CA . PRO A 1 210 ? 30.912 47.132 -28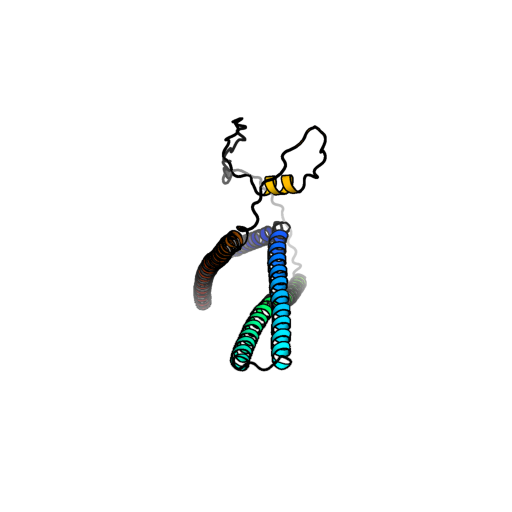.081 1.00 66.25 210 PRO A CA 1
ATOM 1604 C C . PRO A 1 210 ? 32.309 46.552 -28.372 1.00 66.25 210 PRO A C 1
ATOM 1606 O O . PRO A 1 210 ? 33.329 47.094 -27.968 1.00 66.25 210 PRO A O 1
ATOM 1609 N N . ALA A 1 211 ? 32.308 45.500 -29.192 1.00 43.84 211 ALA A N 1
ATOM 1610 C CA . ALA A 1 211 ? 33.437 44.967 -29.950 1.00 43.84 211 ALA A CA 1
ATOM 1611 C C . ALA A 1 211 ? 34.455 44.115 -29.174 1.00 43.84 211 ALA A C 1
ATOM 1613 O O . ALA A 1 211 ? 35.359 44.602 -28.507 1.00 43.84 211 ALA A O 1
ATOM 1614 N N . SER A 1 212 ? 34.409 42.811 -29.441 1.00 40.22 212 SER A N 1
ATOM 1615 C CA . SER A 1 212 ? 35.602 42.094 -29.890 1.00 40.22 212 SER A CA 1
ATOM 1616 C C . SER A 1 212 ? 35.199 40.928 -30.784 1.00 40.22 212 SER A C 1
ATOM 1618 O O . SER A 1 212 ? 34.503 39.995 -30.394 1.00 40.22 212 SER A O 1
ATOM 1620 N N . LEU A 1 213 ? 35.622 41.079 -32.031 1.00 46.03 213 LEU A N 1
ATOM 1621 C CA . LEU A 1 213 ? 35.634 40.104 -33.098 1.00 46.03 213 LEU A CA 1
ATOM 1622 C C . LEU A 1 213 ? 36.615 38.961 -32.783 1.00 46.03 213 LEU A C 1
ATOM 1624 O O . LEU A 1 213 ? 37.689 39.196 -32.240 1.00 46.03 213 LEU A O 1
ATOM 1628 N N . LEU A 1 214 ? 36.265 37.773 -33.284 1.00 52.28 214 LEU A N 1
ATOM 1629 C CA . LEU A 1 214 ? 37.171 36.745 -33.815 1.00 52.28 214 LEU A CA 1
ATOM 1630 C C . LEU A 1 214 ? 38.193 36.117 -32.852 1.00 52.28 214 LEU A C 1
ATOM 1632 O O . LEU A 1 214 ? 39.313 36.606 -32.733 1.00 52.28 214 LEU A O 1
ATOM 1636 N N . ARG A 1 215 ? 37.913 34.891 -32.387 1.00 42.94 215 ARG A N 1
ATOM 1637 C CA . ARG A 1 215 ? 38.891 33.789 -32.486 1.00 42.94 215 ARG A CA 1
ATOM 1638 C C . ARG A 1 215 ? 38.215 32.432 -32.280 1.00 42.94 215 ARG A C 1
ATOM 1640 O O . ARG A 1 215 ? 37.426 32.268 -31.359 1.00 42.94 215 ARG A O 1
ATOM 1647 N N . GLY A 1 216 ? 38.493 31.496 -33.184 1.00 41.59 216 GLY A N 1
ATOM 1648 C CA . GLY A 1 216 ? 37.855 30.186 -33.246 1.00 41.59 216 GLY A CA 1
ATOM 1649 C C . GLY A 1 216 ? 38.143 29.291 -32.042 1.00 41.59 216 GLY A C 1
ATOM 1650 O O . GLY A 1 216 ? 39.288 29.162 -31.623 1.00 41.59 216 GLY A O 1
ATOM 1651 N N . SER A 1 217 ? 37.084 28.634 -31.572 1.00 44.09 217 SER A N 1
ATOM 1652 C CA . SER A 1 217 ? 37.115 27.478 -30.669 1.00 44.09 217 SER A CA 1
ATOM 1653 C C . SER A 1 217 ? 35.976 26.528 -31.045 1.00 44.09 217 SER A C 1
ATOM 1655 O O . SER A 1 217 ? 35.120 26.182 -30.242 1.00 44.09 217 SER A O 1
ATOM 1657 N N . GLN A 1 218 ? 35.923 26.151 -32.318 1.00 47.50 218 GLN A N 1
ATOM 1658 C CA . GLN A 1 218 ? 35.241 24.929 -32.730 1.00 47.50 218 GLN A CA 1
ATOM 1659 C C . GLN A 1 218 ? 36.239 23.796 -32.427 1.00 47.50 218 GLN A C 1
ATOM 1661 O O . GLN A 1 218 ? 37.424 24.023 -32.634 1.00 47.50 218 GLN A O 1
ATOM 1666 N N . TRP A 1 219 ? 35.799 22.636 -31.924 1.00 49.06 219 TRP A N 1
ATOM 1667 C CA . TRP A 1 219 ? 36.607 21.438 -31.566 1.00 49.06 219 TRP A CA 1
ATOM 1668 C C . TRP A 1 219 ? 36.920 21.152 -30.077 1.00 49.06 219 TRP A C 1
ATOM 1670 O O . TRP A 1 219 ? 37.903 20.477 -29.784 1.00 49.06 219 TRP A O 1
ATOM 1680 N N . SER A 1 220 ? 36.080 21.538 -29.102 1.00 46.34 220 SER A N 1
ATOM 1681 C CA . SER A 1 220 ? 36.179 20.945 -27.736 1.00 46.34 220 SER A CA 1
ATOM 1682 C C . SER A 1 220 ? 34.851 20.656 -27.012 1.00 46.34 220 SER A C 1
ATOM 1684 O O . SER A 1 220 ? 34.854 20.285 -25.842 1.00 46.34 220 SER A O 1
ATOM 1686 N N . GLU A 1 221 ? 33.701 20.757 -27.682 1.00 48.97 221 GLU A N 1
ATOM 1687 C CA . GLU A 1 221 ? 32.387 20.625 -27.023 1.00 48.97 221 GLU A CA 1
ATOM 1688 C C . GLU A 1 221 ? 31.929 19.179 -26.742 1.00 48.97 221 GLU A C 1
ATOM 1690 O O . GLU A 1 221 ? 30.973 18.975 -25.993 1.00 48.97 221 GLU A O 1
ATOM 1695 N N . SER A 1 222 ? 32.608 18.164 -27.287 1.00 53.75 222 SER A N 1
ATOM 1696 C CA . SER A 1 222 ? 32.203 16.760 -27.106 1.00 53.75 222 SER A CA 1
ATOM 1697 C C . SER A 1 222 ? 32.707 16.132 -25.800 1.00 53.75 222 SER A C 1
ATOM 1699 O O . SER A 1 222 ? 31.997 15.317 -25.224 1.00 53.75 222 SER A O 1
ATOM 1701 N N . ALA A 1 223 ? 33.861 16.551 -25.266 1.00 54.81 223 ALA A N 1
ATOM 1702 C CA . ALA A 1 223 ? 34.405 15.978 -24.024 1.00 54.81 223 ALA A CA 1
ATOM 1703 C C . ALA A 1 223 ? 33.682 16.474 -22.753 1.00 54.81 223 ALA A C 1
ATOM 1705 O O . ALA A 1 223 ? 33.644 15.784 -21.738 1.00 54.81 223 ALA A O 1
ATOM 1706 N N . ASN A 1 224 ? 33.052 17.653 -22.806 1.00 56.03 224 ASN A N 1
ATOM 1707 C 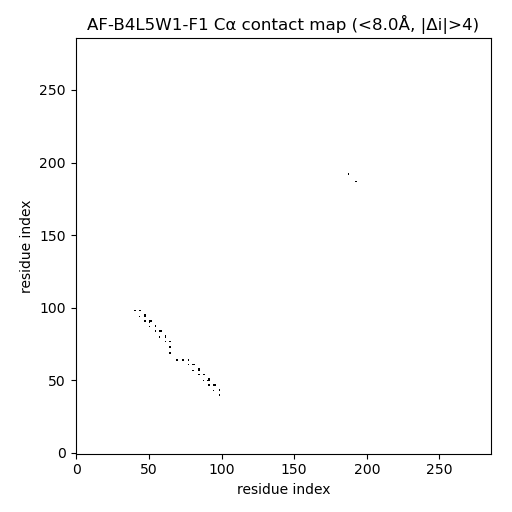CA . ASN A 1 224 ? 32.339 18.222 -21.656 1.00 56.03 224 ASN A CA 1
ATOM 1708 C C . ASN A 1 224 ? 30.966 17.567 -21.424 1.00 56.03 224 ASN A C 1
ATOM 1710 O O . ASN A 1 224 ? 30.476 17.530 -20.295 1.00 56.03 224 ASN A O 1
ATOM 1714 N N . LYS A 1 225 ? 30.342 17.020 -22.477 1.00 62.22 225 LYS A N 1
ATOM 1715 C CA . LYS A 1 225 ? 29.021 16.382 -22.372 1.00 62.22 225 LYS A CA 1
ATOM 1716 C C . LYS A 1 225 ? 29.080 15.035 -21.653 1.00 62.22 225 LYS A C 1
ATOM 1718 O O . LYS A 1 225 ? 28.199 14.767 -20.841 1.00 62.22 225 LYS A O 1
ATOM 1723 N N . GLU A 1 226 ? 30.127 14.235 -21.862 1.00 67.62 226 GLU A N 1
ATOM 1724 C CA . GLU A 1 226 ? 30.315 12.983 -21.110 1.00 67.62 226 GLU A CA 1
ATOM 1725 C C . GLU A 1 226 ? 30.605 13.242 -19.628 1.00 67.62 226 GLU A C 1
ATOM 1727 O O . GLU A 1 226 ? 30.015 12.595 -18.761 1.00 67.62 226 GLU A O 1
ATOM 1732 N N . GLN A 1 227 ? 31.430 14.245 -19.310 1.00 72.56 227 GLN A N 1
ATOM 1733 C CA . GLN A 1 227 ? 31.734 14.575 -17.915 1.00 72.56 227 GLN A CA 1
ATOM 1734 C C . GLN A 1 227 ? 30.507 15.140 -17.174 1.00 72.56 227 GLN A C 1
ATOM 1736 O O . GLN A 1 227 ? 30.279 14.816 -16.005 1.00 72.56 227 GLN A O 1
ATOM 1741 N N . GLN A 1 228 ? 29.663 15.921 -17.857 1.00 76.00 228 GLN A N 1
ATOM 1742 C CA . GLN A 1 228 ? 28.418 16.434 -17.279 1.00 76.00 228 GLN A CA 1
ATOM 1743 C C . GLN A 1 228 ? 27.352 15.336 -17.114 1.00 76.00 228 GLN A C 1
ATOM 1745 O O . GLN A 1 228 ? 26.628 15.330 -16.115 1.00 76.00 228 GLN A O 1
ATOM 1750 N N . GLN A 1 229 ? 27.285 14.368 -18.034 1.00 79.75 229 GLN A N 1
ATOM 1751 C CA . GLN A 1 229 ? 26.355 13.241 -17.928 1.00 79.75 229 GLN A CA 1
ATOM 1752 C C . GLN A 1 229 ? 26.750 12.279 -16.796 1.00 79.75 229 GLN A C 1
ATOM 1754 O O . GLN A 1 229 ? 25.884 11.824 -16.043 1.00 79.75 229 GLN A O 1
ATOM 1759 N N . GLN A 1 230 ? 28.050 12.046 -16.592 1.00 83.94 230 GLN A N 1
ATOM 1760 C CA . GLN A 1 230 ? 28.541 11.209 -15.494 1.00 83.94 230 GLN A CA 1
ATOM 1761 C C . GLN A 1 230 ? 28.291 11.858 -14.118 1.00 83.94 230 GLN A C 1
ATOM 1763 O O . GLN A 1 230 ? 27.909 11.174 -13.164 1.00 83.94 230 GLN A O 1
ATOM 1768 N N . GLN A 1 231 ? 28.395 13.189 -14.018 1.00 82.38 231 GLN A N 1
ATOM 1769 C CA . GLN A 1 231 ? 28.087 13.915 -12.781 1.00 82.38 231 GLN A CA 1
ATOM 1770 C C . GLN A 1 231 ? 26.583 13.892 -12.445 1.00 82.38 231 GLN A C 1
ATOM 1772 O O . GLN A 1 231 ? 26.208 13.785 -11.275 1.00 82.38 231 GLN A O 1
ATOM 1777 N N . GLN A 1 232 ? 25.710 13.917 -13.458 1.00 82.81 232 GLN A N 1
ATOM 1778 C CA . GLN A 1 232 ? 24.261 13.838 -13.255 1.00 82.81 232 GLN A CA 1
ATOM 1779 C C . GLN A 1 232 ? 23.814 12.433 -12.809 1.00 82.81 232 GLN A C 1
ATOM 1781 O O . GLN A 1 232 ? 22.943 12.304 -11.946 1.00 82.81 232 GLN A O 1
ATOM 1786 N N . GLN A 1 233 ? 24.465 11.381 -13.316 1.00 84.81 233 GLN A N 1
ATOM 1787 C CA . GLN A 1 233 ? 24.179 10.000 -12.917 1.00 84.81 233 GLN A CA 1
ATOM 1788 C C . GLN A 1 233 ? 24.589 9.726 -11.458 1.00 84.81 233 GLN A C 1
ATOM 1790 O O . GLN A 1 233 ? 23.850 9.079 -10.711 1.00 84.81 233 GLN A O 1
ATOM 1795 N N . GLN A 1 234 ? 25.712 10.298 -11.007 1.00 86.44 234 GLN A N 1
ATOM 1796 C CA . GLN A 1 234 ? 26.174 10.156 -9.623 1.00 86.44 234 GLN A CA 1
ATOM 1797 C C . GLN A 1 234 ? 25.240 10.865 -8.622 1.00 86.44 234 GLN A C 1
ATOM 1799 O O . GLN A 1 234 ? 24.988 10.356 -7.527 1.00 86.44 234 GLN A O 1
ATOM 1804 N N . GLN A 1 235 ? 24.649 12.000 -9.014 1.00 84.38 235 GLN A N 1
ATOM 1805 C CA . GLN A 1 235 ? 23.694 12.726 -8.172 1.00 84.38 235 GLN A CA 1
ATOM 1806 C C . GLN A 1 235 ? 22.359 11.974 -8.019 1.00 84.38 235 GLN A C 1
ATOM 1808 O O . GLN A 1 235 ? 21.755 11.983 -6.944 1.00 84.38 235 GLN A O 1
ATOM 1813 N N . GLN A 1 236 ? 21.924 11.258 -9.061 1.00 84.50 236 GLN A N 1
ATOM 1814 C CA . GLN A 1 236 ? 20.694 10.462 -9.021 1.00 84.50 236 GLN A CA 1
ATOM 1815 C C . GLN A 1 236 ? 20.833 9.227 -8.111 1.00 84.50 236 GLN A C 1
ATOM 1817 O O . GLN A 1 236 ? 19.896 8.872 -7.390 1.00 84.50 236 GLN A O 1
ATOM 1822 N N . GLN A 1 237 ? 22.023 8.618 -8.068 1.00 84.50 237 GLN A N 1
ATOM 1823 C CA . GLN A 1 237 ? 22.297 7.466 -7.205 1.00 84.50 237 GLN A CA 1
ATOM 1824 C C . GLN A 1 237 ? 22.304 7.848 -5.711 1.00 84.50 237 GLN A C 1
ATOM 1826 O O . GLN A 1 237 ? 21.777 7.109 -4.875 1.00 84.50 237 GLN A O 1
ATOM 1831 N N . GLN A 1 238 ? 22.797 9.046 -5.370 1.00 83.44 238 GLN A N 1
ATOM 1832 C CA . GLN A 1 238 ? 22.759 9.556 -3.993 1.00 83.44 238 GLN A CA 1
ATOM 1833 C C . GLN A 1 238 ? 21.325 9.808 -3.490 1.00 83.44 238 GLN A C 1
ATOM 1835 O O . GLN A 1 238 ? 21.024 9.554 -2.320 1.00 83.44 238 GLN A O 1
ATOM 1840 N N . GLN A 1 239 ? 20.415 10.247 -4.368 1.00 81.31 239 GLN A N 1
ATOM 1841 C CA . GLN A 1 239 ? 19.012 10.473 -3.999 1.00 81.31 239 GLN A CA 1
ATOM 1842 C C . GLN A 1 239 ? 18.260 9.172 -3.686 1.00 81.31 239 GLN A C 1
ATOM 1844 O O . GLN A 1 239 ? 17.487 9.134 -2.724 1.00 81.31 239 GLN A O 1
ATOM 1849 N N . GLN A 1 240 ? 18.509 8.087 -4.431 1.00 81.31 240 GLN A N 1
ATOM 1850 C CA . GLN A 1 240 ? 17.897 6.788 -4.115 1.00 81.31 240 GLN A CA 1
ATOM 1851 C C . GLN A 1 240 ? 18.361 6.245 -2.759 1.00 81.31 240 GLN A C 1
ATOM 1853 O O . GLN A 1 240 ? 17.553 5.698 -2.003 1.00 81.31 240 GLN A O 1
ATOM 1858 N N . GLN A 1 241 ? 19.635 6.440 -2.409 1.00 82.38 241 GLN A N 1
ATOM 1859 C CA . GLN A 1 241 ? 20.169 5.954 -1.137 1.00 82.38 241 GLN A CA 1
ATOM 1860 C C . GLN A 1 241 ? 19.588 6.717 0.070 1.00 82.38 241 GLN A C 1
ATOM 1862 O O . GLN A 1 241 ? 19.339 6.119 1.119 1.00 82.38 241 GLN A O 1
ATOM 1867 N N . GLN A 1 242 ? 19.285 8.015 -0.077 1.00 76.38 242 GLN A N 1
ATOM 1868 C CA . GLN A 1 242 ? 18.570 8.769 0.962 1.00 76.38 242 GLN A CA 1
ATOM 1869 C C . GLN A 1 242 ? 17.120 8.304 1.150 1.00 76.38 242 GLN A C 1
ATOM 1871 O O . GLN A 1 242 ? 16.681 8.192 2.296 1.00 76.38 242 GLN A O 1
ATOM 1876 N N . GLN A 1 243 ? 16.386 7.987 0.075 1.00 75.50 243 GLN A N 1
ATOM 1877 C CA . GLN A 1 243 ? 15.011 7.481 0.209 1.00 75.50 243 GLN A CA 1
ATOM 1878 C C . GLN A 1 243 ? 14.962 6.112 0.898 1.00 75.50 243 GLN A C 1
ATOM 1880 O O . GLN A 1 243 ? 14.102 5.891 1.752 1.00 75.50 243 GLN A O 1
ATOM 1885 N N . GLN A 1 244 ? 15.914 5.217 0.607 1.00 75.69 244 GLN A N 1
ATOM 1886 C CA . GLN A 1 244 ? 15.997 3.937 1.317 1.00 75.69 244 GLN A CA 1
ATOM 1887 C C . GLN A 1 244 ? 16.329 4.115 2.804 1.00 75.69 244 GLN A C 1
ATOM 1889 O O . GLN A 1 244 ? 15.721 3.443 3.636 1.00 75.69 244 GLN A O 1
ATOM 1894 N N . ARG A 1 245 ? 17.221 5.054 3.167 1.00 70.50 245 ARG A N 1
ATOM 1895 C CA . ARG A 1 245 ? 17.496 5.343 4.586 1.00 70.50 245 ARG A CA 1
ATOM 1896 C C . ARG A 1 245 ? 16.280 5.895 5.321 1.00 70.50 245 ARG A C 1
ATOM 1898 O O . ARG A 1 245 ? 16.043 5.480 6.450 1.00 70.50 245 ARG A O 1
ATOM 1905 N N . GLN A 1 246 ? 15.488 6.771 4.703 1.00 71.69 246 GLN A N 1
ATOM 1906 C CA . GLN A 1 246 ? 14.266 7.264 5.347 1.00 71.69 246 GLN A CA 1
ATOM 1907 C C . GLN A 1 246 ? 13.239 6.147 5.558 1.00 71.69 246 GLN A C 1
ATOM 1909 O O . GLN A 1 246 ? 12.675 6.048 6.645 1.00 71.69 246 GLN A O 1
ATOM 1914 N N . HIS A 1 247 ? 13.046 5.259 4.577 1.00 62.69 247 HIS A N 1
ATOM 1915 C CA . HIS A 1 247 ? 12.153 4.111 4.750 1.00 62.69 247 HIS A CA 1
ATOM 1916 C C . HIS A 1 247 ? 12.648 3.120 5.805 1.00 62.69 247 HIS A C 1
ATOM 1918 O O . HIS A 1 247 ? 11.825 2.596 6.547 1.00 62.69 247 HIS A O 1
ATOM 1924 N N . GLN A 1 248 ? 13.961 2.899 5.924 1.00 61.19 248 GLN A N 1
ATOM 1925 C CA . GLN A 1 248 ? 14.511 2.014 6.953 1.00 61.19 248 GLN A CA 1
ATOM 1926 C C . GLN A 1 248 ? 14.314 2.590 8.366 1.00 61.19 248 GLN A C 1
ATOM 1928 O O . GLN A 1 248 ? 13.890 1.863 9.257 1.00 61.19 248 GLN A O 1
ATOM 1933 N N . VAL A 1 249 ? 14.528 3.897 8.563 1.00 62.00 249 VAL A N 1
ATOM 1934 C CA . VAL A 1 249 ? 14.285 4.560 9.862 1.00 62.00 249 VAL A CA 1
ATOM 1935 C C . VAL A 1 249 ? 12.799 4.523 10.240 1.00 62.00 249 VAL A C 1
ATOM 1937 O O . VAL A 1 249 ? 12.457 4.317 11.401 1.00 62.00 249 VAL A O 1
ATOM 1940 N N . GLN A 1 250 ? 11.903 4.670 9.261 1.00 62.06 250 GLN A N 1
ATOM 1941 C CA . GLN A 1 250 ? 10.458 4.645 9.500 1.00 62.06 250 GLN A CA 1
ATOM 1942 C C . GLN A 1 250 ? 9.929 3.229 9.787 1.00 62.06 250 GLN A C 1
ATOM 1944 O O . GLN A 1 250 ? 9.034 3.068 10.612 1.00 62.06 250 GLN A O 1
ATOM 1949 N N . LEU A 1 251 ? 10.508 2.205 9.149 1.00 58.00 251 LEU A N 1
ATOM 1950 C CA . LEU A 1 251 ? 10.203 0.798 9.432 1.00 58.00 251 LEU A CA 1
ATOM 1951 C C . LEU A 1 251 ? 10.638 0.394 10.844 1.00 58.00 251 LEU A C 1
ATOM 1953 O O . LEU A 1 251 ? 9.846 -0.219 11.553 1.00 58.00 251 LEU A O 1
ATOM 1957 N N . LEU A 1 252 ? 11.838 0.807 11.267 1.00 56.00 252 LEU A N 1
ATOM 1958 C CA . LEU A 1 252 ? 12.342 0.545 12.621 1.00 56.00 252 LEU A CA 1
ATOM 1959 C C . LEU A 1 252 ? 11.428 1.165 13.692 1.00 56.00 252 LEU A C 1
ATOM 1961 O O . LEU A 1 252 ? 11.128 0.525 14.694 1.00 56.00 252 LEU A O 1
ATOM 1965 N N . SER A 1 253 ? 10.900 2.368 13.440 1.00 74.56 253 SER A N 1
ATOM 1966 C CA . SER A 1 253 ? 9.949 3.030 14.346 1.00 74.56 253 SER A CA 1
ATOM 1967 C C . SER A 1 253 ? 8.597 2.309 14.450 1.00 74.56 253 SER A C 1
ATOM 1969 O O . SER A 1 253 ? 8.000 2.290 15.525 1.00 74.56 253 SER A O 1
ATOM 1971 N N . ALA A 1 254 ? 8.095 1.725 13.358 1.00 70.94 254 ALA A N 1
ATOM 1972 C CA . ALA A 1 254 ? 6.818 1.011 13.367 1.00 70.94 254 ALA A CA 1
ATOM 1973 C C . ALA A 1 254 ? 6.913 -0.342 14.092 1.00 70.94 254 ALA A C 1
ATOM 1975 O O . ALA A 1 254 ? 5.974 -0.741 14.780 1.00 70.94 254 ALA A O 1
ATOM 1976 N N . GLU A 1 255 ? 8.045 -1.032 13.954 1.00 75.31 255 GLU A N 1
ATOM 1977 C CA . GLU A 1 255 ? 8.301 -2.309 14.624 1.00 75.31 255 GLU A CA 1
ATOM 1978 C C . GLU A 1 255 ? 8.410 -2.135 16.147 1.00 75.31 255 GLU A C 1
ATOM 1980 O O . GLU A 1 255 ? 7.812 -2.899 16.906 1.00 75.31 255 GLU A O 1
ATOM 1985 N N . GLU A 1 256 ? 9.069 -1.066 16.600 1.00 77.56 256 GLU A N 1
ATOM 1986 C CA . GLU A 1 256 ? 9.183 -0.725 18.023 1.00 77.56 256 GLU A CA 1
ATOM 1987 C C . GLU A 1 256 ? 7.819 -0.343 18.635 1.00 77.56 256 GLU A C 1
ATOM 1989 O O . GLU A 1 256 ? 7.462 -0.806 19.722 1.00 77.56 256 GLU A O 1
ATOM 1994 N N . LEU A 1 257 ? 6.991 0.406 17.892 1.00 78.62 257 LEU A N 1
ATOM 1995 C CA . LEU A 1 257 ? 5.615 0.721 18.294 1.00 78.62 257 LEU A CA 1
ATOM 1996 C C . LEU A 1 257 ? 4.750 -0.547 18.414 1.00 78.62 257 LEU A C 1
ATOM 1998 O O . LEU A 1 257 ? 3.947 -0.675 19.342 1.00 78.62 257 LEU A O 1
ATOM 2002 N N . LEU A 1 258 ? 4.914 -1.494 17.487 1.00 86.56 258 LEU A N 1
ATOM 2003 C CA . LEU A 1 258 ? 4.170 -2.752 17.487 1.00 86.56 258 LEU A CA 1
ATOM 2004 C C . LEU A 1 258 ? 4.552 -3.632 18.684 1.00 86.56 258 LEU A C 1
ATOM 2006 O O . LEU A 1 258 ? 3.661 -4.176 19.343 1.00 86.56 258 LEU A O 1
ATOM 2010 N N . ALA A 1 259 ? 5.843 -3.714 19.016 1.00 85.25 259 ALA A N 1
ATOM 2011 C CA . ALA A 1 259 ? 6.313 -4.405 20.215 1.00 85.25 259 ALA A CA 1
ATOM 2012 C C . ALA A 1 259 ? 5.723 -3.785 21.496 1.00 85.25 259 ALA A C 1
ATOM 2014 O O . ALA A 1 259 ? 5.277 -4.502 22.396 1.00 85.25 259 ALA A O 1
ATOM 2015 N N . GLN A 1 260 ? 5.640 -2.453 21.562 1.00 83.00 260 GLN A N 1
ATOM 2016 C CA . GLN A 1 260 ? 5.071 -1.762 22.718 1.00 83.00 260 GLN A CA 1
ATOM 2017 C C . GLN A 1 260 ? 3.558 -1.988 22.865 1.00 83.00 260 GLN A C 1
ATOM 2019 O O . GLN A 1 260 ? 3.076 -2.222 23.977 1.00 83.00 260 GLN A O 1
ATOM 2024 N N . LEU A 1 261 ? 2.809 -2.000 21.758 1.00 88.25 261 LEU A N 1
ATOM 2025 C CA . LEU A 1 261 ? 1.379 -2.334 21.767 1.00 88.25 261 LEU A CA 1
ATOM 2026 C C . LEU A 1 261 ? 1.122 -3.786 22.190 1.00 88.25 261 LEU A C 1
ATOM 2028 O O . LEU A 1 261 ? 0.170 -4.051 22.927 1.00 88.25 261 LEU A O 1
ATOM 2032 N N . GLN A 1 262 ? 1.973 -4.726 21.771 1.00 91.00 262 GLN A N 1
ATOM 2033 C CA . GLN A 1 262 ? 1.882 -6.118 22.220 1.00 91.00 262 GLN A CA 1
ATOM 2034 C C . GLN A 1 262 ? 2.094 -6.242 23.732 1.00 91.00 262 GLN A C 1
ATOM 2036 O O . GLN A 1 262 ? 1.313 -6.924 24.399 1.00 91.00 262 GLN A O 1
ATOM 2041 N N . LEU A 1 263 ? 3.087 -5.539 24.285 1.00 91.62 263 LEU A N 1
ATOM 2042 C CA . LEU A 1 263 ? 3.337 -5.523 25.728 1.00 91.62 263 LEU A CA 1
ATOM 2043 C C . LEU A 1 263 ? 2.141 -4.941 26.499 1.00 91.62 263 LEU A C 1
ATOM 2045 O O . LEU A 1 263 ? 1.722 -5.484 27.522 1.00 91.62 263 LEU A O 1
ATOM 2049 N N . GLN A 1 264 ? 1.559 -3.854 25.987 1.00 88.69 264 GLN A N 1
ATOM 2050 C CA . GLN A 1 264 ? 0.397 -3.216 26.602 1.00 88.69 264 GLN A CA 1
ATOM 2051 C C . GLN A 1 264 ? -0.828 -4.139 26.591 1.00 88.69 264 GLN A C 1
ATOM 2053 O O . GLN A 1 264 ? -1.531 -4.238 27.597 1.00 88.69 264 GLN A O 1
ATOM 2058 N N . ARG A 1 265 ? -1.051 -4.870 25.491 1.00 91.00 265 ARG A N 1
ATOM 2059 C CA . ARG A 1 265 ? -2.109 -5.883 25.402 1.00 91.00 265 ARG A CA 1
ATOM 2060 C C . ARG A 1 265 ? -1.906 -7.003 26.418 1.00 91.00 265 ARG A C 1
ATOM 2062 O O . ARG A 1 265 ? -2.843 -7.348 27.127 1.00 91.00 265 ARG A O 1
ATOM 2069 N N . GLN A 1 266 ? -0.678 -7.496 26.553 1.00 96.50 266 GLN A N 1
ATOM 2070 C CA . GLN A 1 266 ? -0.356 -8.535 27.526 1.00 96.50 266 GLN A CA 1
ATOM 2071 C C . GLN A 1 266 ? -0.629 -8.076 28.967 1.00 96.50 266 GLN A C 1
ATOM 2073 O O . GLN A 1 266 ? -1.149 -8.845 29.771 1.00 96.50 266 GLN A O 1
ATOM 2078 N N . PHE A 1 267 ? -0.333 -6.813 29.289 1.00 96.12 267 PHE A N 1
ATOM 2079 C CA . PHE A 1 267 ? -0.625 -6.246 30.607 1.00 96.12 267 PHE A CA 1
ATOM 2080 C C . PHE A 1 267 ? -2.133 -6.169 30.889 1.00 96.12 267 PHE A C 1
ATOM 2082 O O . PHE A 1 267 ? -2.572 -6.452 32.006 1.00 96.12 267 PHE A O 1
ATOM 2089 N N . LEU A 1 268 ? -2.932 -5.811 29.878 1.00 93.44 268 LEU A N 1
ATOM 2090 C CA . LEU A 1 268 ? -4.393 -5.787 29.979 1.00 93.44 268 LEU A CA 1
ATOM 2091 C C . LEU A 1 268 ? -4.969 -7.195 30.164 1.00 93.44 268 LEU A C 1
ATOM 2093 O O . LEU A 1 268 ? -5.798 -7.391 31.051 1.00 93.44 268 LEU A O 1
ATOM 2097 N N . ASP A 1 269 ? -4.489 -8.175 29.398 1.00 96.44 269 ASP A N 1
ATOM 2098 C CA . ASP A 1 269 ? -4.922 -9.572 29.519 1.00 96.44 269 ASP A CA 1
ATOM 2099 C C . ASP A 1 269 ? -4.627 -10.130 30.925 1.00 96.44 269 ASP A C 1
ATOM 2101 O O . ASP A 1 269 ? -5.473 -10.781 31.546 1.00 96.44 269 ASP A O 1
ATOM 2105 N N . ASP A 1 270 ? -3.452 -9.818 31.479 1.00 95.88 270 ASP A N 1
ATOM 2106 C CA . ASP A 1 270 ? -3.057 -10.258 32.820 1.00 95.88 270 ASP A CA 1
ATOM 2107 C C . ASP A 1 270 ? -3.901 -9.582 33.921 1.00 95.88 270 ASP A C 1
ATOM 2109 O O . ASP A 1 270 ? -4.275 -10.213 34.917 1.00 95.88 270 ASP A O 1
ATOM 2113 N N . ALA A 1 271 ? -4.269 -8.310 33.731 1.00 91.31 271 ALA A N 1
ATOM 2114 C CA . ALA A 1 271 ? -5.162 -7.586 34.634 1.00 91.31 271 ALA A CA 1
ATOM 2115 C C . ALA A 1 271 ? -6.590 -8.154 34.616 1.00 91.31 271 ALA A C 1
ATOM 2117 O O . ALA A 1 271 ? -7.172 -8.370 35.685 1.00 91.31 271 ALA A O 1
ATOM 2118 N N . ILE A 1 272 ? -7.131 -8.455 33.430 1.00 95.25 272 ILE A N 1
ATOM 2119 C CA . ILE A 1 272 ? -8.444 -9.099 33.268 1.00 95.25 272 ILE A CA 1
ATOM 2120 C C . ILE A 1 272 ? -8.457 -10.433 34.014 1.00 95.25 272 ILE A C 1
ATOM 2122 O O . ILE A 1 272 ? -9.321 -10.660 34.862 1.00 95.25 272 ILE A O 1
ATOM 2126 N N . LYS A 1 273 ? -7.432 -11.264 33.808 1.00 97.44 273 LYS A N 1
ATOM 2127 C CA . LYS A 1 273 ? -7.310 -12.570 34.465 1.00 97.44 273 LYS A CA 1
ATOM 2128 C C . LYS A 1 273 ? -7.277 -12.470 35.995 1.00 97.44 273 LYS A C 1
ATOM 2130 O O . LYS A 1 273 ? -7.862 -13.298 36.698 1.00 97.44 273 LYS A O 1
ATOM 2135 N N . ARG A 1 274 ? -6.620 -11.441 36.544 1.00 95.44 274 ARG A N 1
ATOM 2136 C CA . ARG A 1 274 ? -6.623 -11.172 37.995 1.00 95.44 274 ARG A CA 1
ATOM 2137 C C . ARG A 1 274 ? -8.000 -10.742 38.497 1.00 95.44 274 ARG A C 1
ATOM 2139 O O . ARG A 1 274 ? -8.409 -11.197 39.565 1.00 95.44 274 ARG A O 1
ATOM 2146 N N . MET A 1 275 ? -8.716 -9.902 37.750 1.00 89.75 275 MET A N 1
ATOM 2147 C CA . MET A 1 275 ? -10.082 -9.502 38.108 1.00 89.75 275 MET A CA 1
ATOM 2148 C C . MET A 1 275 ? -11.055 -10.685 38.066 1.00 89.75 275 MET A C 1
ATOM 2150 O O . MET A 1 275 ? -11.866 -10.832 38.981 1.00 89.75 275 MET A O 1
ATOM 2154 N N . GLU A 1 276 ? -10.930 -11.571 37.078 1.00 93.56 276 GLU A N 1
ATOM 2155 C CA . GLU A 1 276 ? -11.729 -12.800 36.988 1.00 93.56 276 GLU A CA 1
ATOM 2156 C C . GLU A 1 276 ? -11.504 -13.715 38.199 1.00 93.56 276 GLU A C 1
ATOM 2158 O O . GLU A 1 276 ? -12.464 -14.152 38.835 1.00 93.56 276 GLU A O 1
ATOM 2163 N N . LEU A 1 277 ? -10.247 -13.938 38.599 1.00 93.25 277 LEU A N 1
ATOM 2164 C CA . LEU A 1 277 ? -9.923 -14.734 39.791 1.00 93.25 277 LEU A CA 1
ATOM 2165 C C . LEU A 1 277 ? -10.518 -14.143 41.077 1.00 93.25 277 LEU A C 1
ATOM 2167 O O . LEU A 1 277 ? -10.997 -14.882 41.943 1.00 93.25 277 LEU A O 1
ATOM 2171 N N . LEU A 1 278 ? -10.495 -12.815 41.214 1.00 90.62 278 LEU A N 1
ATOM 2172 C CA . LEU A 1 278 ? -11.098 -12.133 42.359 1.00 90.62 278 LEU A CA 1
ATOM 2173 C C . LEU A 1 278 ? -12.628 -12.253 42.351 1.00 90.62 278 LEU A C 1
ATOM 2175 O O . LEU A 1 278 ? -13.213 -12.485 43.412 1.00 90.62 278 LEU A O 1
ATOM 2179 N N . SER A 1 279 ? -13.259 -12.171 41.178 1.00 87.94 279 SER A N 1
ATOM 2180 C CA . SER A 1 279 ? -14.708 -12.341 41.016 1.00 87.94 279 SER A CA 1
ATOM 2181 C C . SER A 1 279 ? -15.163 -13.758 41.399 1.00 87.94 279 SER A C 1
ATOM 2183 O O . SER A 1 279 ? -16.057 -13.925 42.233 1.00 87.94 279 SER A O 1
ATOM 2185 N N . VAL A 1 280 ? -14.463 -14.794 40.918 1.00 87.00 280 VAL A N 1
ATOM 2186 C CA . VAL A 1 280 ? -14.755 -16.199 41.267 1.00 87.00 280 VAL A CA 1
ATOM 2187 C C . VAL A 1 280 ? -14.555 -16.459 42.766 1.00 87.00 280 VAL A C 1
ATOM 2189 O O . VAL A 1 280 ? -15.354 -17.156 43.398 1.00 87.00 280 VAL A O 1
ATOM 2192 N N . LYS A 1 281 ? -13.529 -15.863 43.384 1.00 84.56 281 LYS A N 1
ATOM 2193 C CA . LYS A 1 281 ? -13.278 -16.011 44.826 1.00 84.56 281 LYS A CA 1
ATOM 2194 C C . LYS A 1 281 ? -14.339 -15.323 45.693 1.00 84.56 281 LYS A C 1
ATOM 2196 O O . LYS A 1 281 ? -14.631 -15.824 46.777 1.00 84.56 281 LYS A O 1
ATOM 2201 N N . GLN A 1 282 ? -14.915 -14.207 45.240 1.00 77.44 282 GLN A N 1
ATOM 2202 C CA . GLN A 1 282 ? -16.031 -13.553 45.933 1.00 77.44 282 GLN A CA 1
ATOM 2203 C C . GLN A 1 282 ? -17.330 -14.362 45.830 1.00 77.44 282 GLN A C 1
ATOM 2205 O O . GLN A 1 282 ? -18.062 -14.433 46.814 1.00 77.44 282 GLN A O 1
ATOM 2210 N N . SER A 1 283 ? -17.577 -15.033 44.699 1.00 75.50 283 SER A N 1
ATOM 2211 C CA . SER A 1 283 ? -18.777 -15.866 44.513 1.00 75.50 283 SER A CA 1
ATOM 2212 C C . SER A 1 283 ? -18.844 -17.101 45.428 1.00 75.50 283 SER A C 1
ATOM 2214 O O . SER A 1 283 ? -19.933 -17.551 45.746 1.00 75.50 283 SER A O 1
ATOM 2216 N N . ASN A 1 284 ? -17.703 -17.604 45.918 1.00 72.62 284 ASN A N 1
ATOM 2217 C CA . ASN A 1 284 ? -17.624 -18.770 46.818 1.00 72.62 284 ASN A CA 1
ATOM 2218 C C . ASN A 1 284 ? -17.698 -18.427 48.322 1.00 72.62 284 ASN A C 1
ATOM 2220 O O . ASN A 1 284 ? -17.494 -19.302 49.163 1.00 72.62 284 ASN A O 1
ATOM 2224 N N . ARG A 1 285 ? -17.898 -17.154 48.691 1.00 62.56 285 ARG A N 1
ATOM 2225 C CA . ARG A 1 285 ? -18.038 -16.726 50.100 1.00 62.56 285 ARG A CA 1
ATOM 2226 C C . ARG A 1 285 ? -19.484 -16.467 50.536 1.00 62.56 285 ARG A C 1
ATOM 2228 O O . ARG A 1 285 ? -19.681 -16.056 51.680 1.00 62.56 285 ARG A O 1
ATOM 2235 N N . PHE A 1 286 ? -20.446 -16.694 49.651 1.00 53.03 286 PHE A N 1
ATOM 2236 C CA . PHE A 1 286 ? -21.878 -16.699 49.942 1.00 53.03 286 PHE A CA 1
ATOM 2237 C C . PHE A 1 286 ? -22.409 -18.124 49.815 1.00 53.03 286 PHE A C 1
ATOM 2239 O O . PHE A 1 286 ? -23.342 -18.448 50.580 1.00 53.03 286 PHE A O 1
#

Radius of gyration: 38.35 Å; Cα contacts (8 Å, |Δi|>4): 24; chains: 1; bounding box: 91×70×104 Å

pLDDT: mean 72.29, std 19.5, range [36.66, 97.81]

Secondary structure (DSSP, 8-state):
-HHHHHHHHHHHHHHHHHHHHTTSS-TTTHHHHHHHHHHHHHHHHHHHHHHHHHHHHHHHHHHHHHHSPP-TTHHHHHHHHHHHHHHHHHHHHHHHHHHT-THHHHHHHHHHHHHHHHHHHHHHHHHHHHHHHHHHHHHTTS-----------------------------------------TT-PPPHHHHHHHHTS-------------------S-HHHHHHHHHHHHHHHHHHHHHHHHHHHHHHHHHHHHHHHHHHHHHHHHHHHHHHHHHHHHHHHTT-

Sequence (286 aa):
MSSLHSELCATLLCLSLLLGAAAAGGEQLGDKQQQQQKYQQEQLELKLSALRVHKQLLQAEIARLYMGTYTPEMPMLVEELQQRQLDIQRQIDKLEGKAHQPDAQQLALNLAADFEFLQHKLNELKVQLDAMQANSNSSSSRTTLTREVVHSSTPRAPVGSYFFTPLLAMPESGPSGGIAQPEPNATPSLIKRVLAMLRPNAASSSSSSPASLLRGSQWSESANKEQQQQQQQQQQQQQQQQQQRQHQVQLLSAEELLAQLQLQRQFLDDAIKRMELLSVKQSNRF

Solvent-accessible surface area (backbone atoms only — not comparable to full-atom values): 17875 Å² total; per-residue (Å²): 125,73,68,63,60,54,55,54,50,53,51,53,51,53,51,51,52,59,57,51,63,65,67,78,67,48,85,74,60,49,58,62,56,54,52,52,52,51,53,53,52,54,54,47,52,54,53,48,51,52,50,55,51,50,47,51,52,52,52,50,50,51,53,47,56,74,74,41,83,89,52,92,62,46,68,60,53,47,52,53,52,52,52,52,46,52,52,51,49,55,51,44,53,58,48,48,58,60,75,58,52,52,61,66,61,51,47,50,50,50,51,51,53,51,50,52,52,50,49,53,54,52,52,50,54,48,53,53,50,52,52,53,52,53,56,55,61,67,66,72,78,79,74,94,70,91,76,87,88,84,88,80,82,86,88,79,87,87,88,89,81,96,78,82,80,80,85,76,79,75,83,86,78,75,88,81,86,75,91,75,81,90,73,95,79,72,78,75,51,69,66,59,54,50,54,59,71,68,50,78,89,83,80,91,84,85,81,87,87,83,88,84,80,89,81,91,80,82,92,65,76,71,68,57,52,57,58,54,50,54,54,53,53,54,55,55,56,54,52,54,54,52,54,53,51,54,52,51,57,53,51,54,55,50,54,54,51,50,54,53,51,52,52,52,49,52,53,50,54,54,50,51,54,52,51,51,54,52,52,58,57,57,66,74,74,116

Organism: Drosophila mojavensis (NCBI:txid7230)

Nearest PDB structures (foldseek):
  6z6f-assembly1_C  TM=5.611E-01  e=1.813E+00  Saccharomyces cerevisiae S288C

Foldseek 3Di:
DVPVVVVVVVVVVVVVVVVVVVPPPPPPVVVVVVVVVVVVLVVLVVVLVVLVVVLVVLVVVLVCLVVDDDDPCSVVVNVVSVVVSVVSVVVNVVSVCVSPVCCVVVVVVVVVVVVVVVVVVVVVVVVVVVVVVVVVVVVPPPDPDDDDDDDDDDDDDDDDDPDDPPPPDDPPPDPPPDDDDDDPDDDDPPVVVVVVVPPPDPDDDDDDDDDDDDDDDDDDPPVVVVVVVVVVVVVVVVVVVVVVVVVVVVVVVVVVVVVVVVVVVVVVVVVVVVVVVVVVVVVVVD